Protein AF-A0A954SMR4-F1 (afdb_monomer)

Secondary structure (DSSP, 8-state):
-HHHHHHHHHHHHHHHHHHHHHHHHHHHTTS---PPPSS-GGGG-PPPHHHHHTHHHHHHHHHHHHHHHHHHHHHHHHHHHTT-BTTB-GGGTS-HHHHHHHHHHHHHHHHHHHHHHHHHHHHHHHHSSPPTTHHHHHHHHHHHHHHHHHHHHHHHHHHHTT-S-HHHHHHHS--SSTT-

Mean predicted aligned error: 6.77 Å

Radius of gyration: 24.16 Å; Cα contacts (8 Å, |Δi|>4): 131; chains: 1; bounding box: 50×58×66 Å

Nearest PDB structures (foldseek):
  6qq6-assembly1_B  TM=9.530E-01  e=1.831E-10  Achromobacter xylosoxidans
  6t6v-assembly1_A  TM=9.519E-01  e=6.901E-10  Achromobacter xylosoxidans
  4bne-assembly1_B  TM=2.866E-01  e=8.162E+00  Gallus gallus

Structure (mmCIF, N/CA/C/O backbone):
data_AF-A0A954SMR4-F1
#
_entry.id   AF-A0A954SMR4-F1
#
loop_
_atom_site.group_PDB
_atom_site.id
_atom_site.type_symbol
_atom_site.label_atom_id
_atom_site.label_alt_id
_atom_site.label_comp_id
_atom_site.label_asym_id
_atom_site.label_entity_id
_atom_site.label_seq_id
_atom_site.pdbx_PDB_ins_code
_atom_site.Cartn_x
_atom_site.Cartn_y
_atom_site.Cartn_z
_atom_site.occupancy
_atom_site.B_iso_or_equiv
_atom_site.auth_seq_id
_atom_site.auth_comp_id
_atom_site.auth_asym_id
_atom_site.auth_atom_id
_atom_site.pdbx_PDB_model_num
ATOM 1 N N . VAL A 1 1 ? 1.016 35.893 -4.991 1.00 94.81 1 VAL A N 1
ATOM 2 C CA . VAL A 1 1 ? 2.316 35.869 -5.710 1.00 94.81 1 VAL A CA 1
ATOM 3 C C . VAL A 1 1 ? 2.776 34.438 -5.980 1.00 94.81 1 VAL A C 1
ATOM 5 O O . VAL A 1 1 ? 2.786 34.054 -7.139 1.00 94.81 1 VAL A O 1
ATOM 8 N N . TRP A 1 2 ? 3.055 33.619 -4.958 1.00 96.75 2 TRP A N 1
ATOM 9 C CA . TRP A 1 2 ? 3.537 32.236 -5.138 1.00 96.75 2 TRP A CA 1
ATOM 10 C C . TRP A 1 2 ? 2.621 31.316 -5.963 1.00 96.75 2 TRP A C 1
ATOM 12 O O . TRP A 1 2 ? 3.130 30.577 -6.795 1.00 96.75 2 TRP A O 1
ATOM 22 N N . SER A 1 3 ? 1.293 31.415 -5.827 1.00 97.00 3 SER A N 1
ATOM 23 C CA . SER A 1 3 ? 0.355 30.622 -6.646 1.00 97.00 3 SER A CA 1
ATOM 24 C C . SER A 1 3 ? 0.392 30.972 -8.139 1.00 97.00 3 SER A C 1
ATOM 26 O O . SER A 1 3 ? 0.179 30.115 -8.984 1.00 97.00 3 SER A O 1
ATOM 28 N N . VAL A 1 4 ? 0.665 32.236 -8.481 1.00 97.44 4 VAL A N 1
ATOM 29 C CA . VAL A 1 4 ? 0.808 32.660 -9.885 1.00 97.44 4 VAL A CA 1
ATOM 30 C C . VAL A 1 4 ? 2.161 32.203 -10.420 1.00 97.44 4 VAL A C 1
ATOM 32 O O . VAL A 1 4 ? 2.247 31.687 -11.530 1.00 97.44 4 VAL A O 1
ATOM 35 N N . LEU A 1 5 ? 3.213 32.333 -9.607 1.00 97.94 5 LEU A N 1
ATOM 36 C CA . LEU A 1 5 ? 4.550 31.877 -9.970 1.00 97.94 5 LEU A CA 1
ATOM 37 C C . LEU A 1 5 ? 4.593 30.359 -10.211 1.00 97.94 5 LEU A C 1
ATOM 39 O O . LEU A 1 5 ? 5.206 29.933 -11.184 1.00 97.94 5 LEU A O 1
ATOM 43 N N . SER A 1 6 ? 3.919 29.547 -9.388 1.00 97.81 6 SER A N 1
ATOM 44 C CA . SER A 1 6 ? 3.876 28.091 -9.581 1.00 97.81 6 SER A CA 1
ATOM 45 C C . SER A 1 6 ? 3.202 27.700 -10.897 1.00 97.81 6 SER A C 1
ATOM 47 O O . SER A 1 6 ? 3.714 26.836 -11.605 1.00 97.81 6 SER A O 1
ATOM 49 N N . PHE A 1 7 ? 2.107 28.368 -11.267 1.00 97.44 7 PHE A N 1
ATOM 50 C CA . PHE A 1 7 ? 1.424 28.137 -12.541 1.00 97.44 7 PHE A CA 1
ATOM 51 C C . PHE A 1 7 ? 2.303 28.506 -13.743 1.00 97.44 7 PHE A C 1
ATOM 53 O O . PHE A 1 7 ? 2.412 27.733 -14.694 1.00 97.44 7 PHE A O 1
ATOM 60 N N . VAL A 1 8 ? 2.977 29.658 -13.687 1.00 98.25 8 VAL A N 1
ATOM 61 C CA . VAL A 1 8 ? 3.894 30.091 -14.753 1.00 98.25 8 VAL A CA 1
ATOM 62 C C . VAL A 1 8 ? 5.068 29.119 -14.896 1.00 98.25 8 VAL A C 1
ATOM 64 O O . VAL A 1 8 ? 5.384 28.714 -16.013 1.00 98.25 8 VAL A O 1
ATOM 67 N N . LEU A 1 9 ? 5.681 28.699 -13.784 1.00 98.19 9 LEU A N 1
ATOM 68 C CA . LEU A 1 9 ? 6.772 27.720 -13.797 1.00 98.19 9 LEU A CA 1
ATOM 69 C C . LEU A 1 9 ? 6.316 26.349 -14.311 1.00 98.19 9 LEU A C 1
ATOM 71 O O . LEU A 1 9 ? 7.057 25.718 -15.061 1.00 98.19 9 LEU A O 1
ATOM 75 N N . LEU A 1 10 ? 5.102 25.907 -13.967 1.00 98.00 10 LEU A N 1
ATOM 76 C CA . LEU A 1 10 ? 4.520 24.669 -14.487 1.00 98.00 10 LEU A CA 1
ATOM 77 C C . LEU A 1 10 ? 4.387 24.722 -16.013 1.00 98.00 10 LEU A C 1
ATOM 79 O O . LEU A 1 10 ? 4.871 23.824 -16.699 1.00 98.00 10 LEU A O 1
ATOM 83 N N . LEU A 1 11 ? 3.772 25.779 -16.554 1.00 98.31 11 LEU A N 1
ATOM 84 C CA . LEU A 1 11 ? 3.606 25.934 -18.001 1.00 98.31 11 LEU A CA 1
ATOM 85 C C . LEU A 1 11 ? 4.949 26.049 -18.727 1.00 98.31 11 LEU A C 1
ATOM 87 O O . LEU A 1 11 ? 5.142 25.413 -19.763 1.00 98.31 11 LEU A O 1
ATOM 91 N N . ALA A 1 12 ? 5.888 26.818 -18.171 1.00 98.25 12 ALA A N 1
ATOM 92 C CA . ALA A 1 12 ? 7.236 26.937 -18.715 1.00 98.25 12 ALA A CA 1
ATOM 93 C C . ALA A 1 12 ? 7.964 25.583 -18.715 1.00 98.25 12 ALA A C 1
ATOM 95 O O . ALA A 1 12 ? 8.586 25.224 -19.714 1.00 98.25 12 ALA A O 1
ATOM 96 N N . GLY A 1 13 ? 7.840 24.802 -17.638 1.00 98.12 13 GLY A N 1
ATOM 97 C CA . GLY A 1 13 ? 8.407 23.459 -17.530 1.00 98.12 13 GLY A CA 1
ATOM 98 C C . GLY A 1 13 ? 7.809 22.478 -18.540 1.00 98.12 13 GLY A C 1
ATOM 99 O O . GLY A 1 13 ? 8.558 21.773 -19.215 1.00 98.12 13 GLY A O 1
ATOM 100 N N . ILE A 1 14 ? 6.481 22.474 -18.706 1.00 98.06 14 ILE A N 1
ATOM 101 C CA . ILE A 1 14 ? 5.796 21.649 -19.717 1.00 98.06 14 ILE A CA 1
ATOM 102 C C . ILE A 1 14 ? 6.269 22.031 -21.124 1.00 98.06 14 ILE A C 1
ATOM 104 O O . ILE A 1 14 ? 6.628 21.153 -21.910 1.00 98.06 14 ILE A O 1
ATOM 108 N N . GLY A 1 15 ? 6.315 23.329 -21.437 1.00 98.00 15 GLY A N 1
ATOM 109 C CA . GLY A 1 15 ? 6.778 23.821 -22.734 1.00 98.00 15 GLY A CA 1
ATOM 110 C C . GLY A 1 15 ? 8.236 23.453 -23.015 1.00 98.00 15 GLY A C 1
ATOM 111 O O . GLY A 1 15 ? 8.549 22.964 -24.100 1.00 98.00 15 GLY A O 1
ATOM 112 N N . ALA A 1 16 ? 9.118 23.617 -22.026 1.00 97.50 16 ALA A N 1
ATOM 113 C CA . ALA A 1 16 ? 10.527 23.254 -22.138 1.00 97.50 16 ALA A CA 1
ATOM 114 C C . ALA A 1 16 ? 10.722 21.743 -22.337 1.00 97.50 16 ALA A C 1
ATOM 116 O O . ALA A 1 16 ? 11.510 21.342 -23.194 1.00 97.50 16 ALA A O 1
ATOM 117 N N . LEU A 1 17 ? 9.983 20.904 -21.602 1.00 96.56 17 LEU A N 1
ATOM 118 C CA . LEU A 1 17 ? 10.042 19.448 -21.748 1.00 96.56 17 LEU A CA 1
ATOM 119 C C . LEU A 1 17 ? 9.530 19.000 -23.123 1.00 96.56 17 LEU A C 1
ATOM 121 O O . LEU A 1 17 ? 10.169 18.175 -23.775 1.00 96.56 17 LEU A O 1
ATOM 125 N N . ALA A 1 18 ? 8.415 19.569 -23.588 1.00 95.94 18 ALA A N 1
ATOM 126 C CA . ALA A 1 18 ? 7.861 19.279 -24.907 1.00 95.94 18 ALA A CA 1
ATOM 127 C C . ALA A 1 18 ? 8.824 19.696 -26.030 1.00 95.94 18 ALA A C 1
ATOM 129 O O . ALA A 1 18 ? 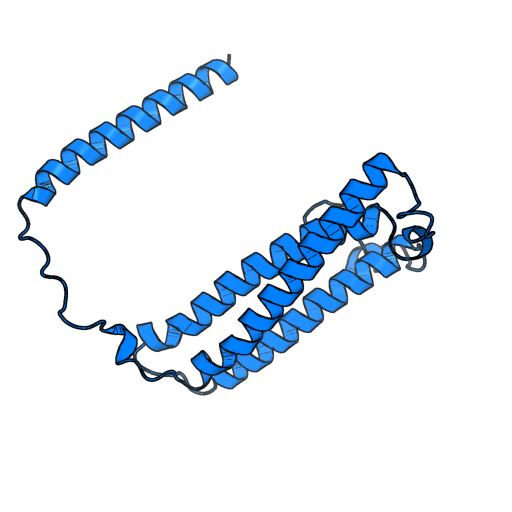9.065 18.917 -26.952 1.00 95.94 18 ALA A O 1
ATOM 130 N N . TRP A 1 19 ? 9.423 20.888 -25.925 1.00 96.06 19 TRP A N 1
ATOM 131 C CA . TRP A 1 19 ? 10.445 21.362 -26.860 1.00 96.06 19 TRP A CA 1
ATOM 132 C C . TRP A 1 19 ? 11.672 20.444 -26.866 1.00 96.06 19 TRP A C 1
ATOM 134 O O . TRP A 1 19 ? 12.110 20.001 -27.926 1.00 96.06 19 TRP A O 1
ATOM 144 N N . TYR A 1 20 ? 12.200 20.110 -25.685 1.00 94.31 20 TYR A N 1
ATOM 145 C CA . TYR A 1 20 ? 13.344 19.211 -25.534 1.00 94.31 20 TYR A CA 1
ATOM 146 C C . TYR A 1 20 ? 13.079 17.842 -26.171 1.00 94.31 20 TYR A C 1
ATOM 148 O O . TYR A 1 20 ? 13.891 17.362 -26.964 1.00 94.31 20 TYR A O 1
ATOM 156 N N . TYR A 1 21 ? 11.917 17.246 -25.888 1.00 91.50 21 TYR A N 1
ATOM 157 C CA . TYR A 1 21 ? 11.533 15.952 -26.445 1.00 91.50 21 TYR A CA 1
ATOM 158 C C . TYR A 1 21 ? 11.337 16.010 -27.965 1.00 91.50 21 TYR A C 1
ATOM 160 O O . TYR A 1 21 ? 11.782 15.107 -28.669 1.00 91.50 21 TYR A O 1
ATOM 168 N N . ALA A 1 22 ? 10.739 17.082 -28.496 1.00 90.69 22 ALA A N 1
ATOM 169 C CA . ALA A 1 22 ? 10.587 17.269 -29.939 1.00 90.69 22 ALA A CA 1
ATOM 170 C C . ALA A 1 22 ? 11.946 17.347 -30.653 1.00 90.69 22 ALA A C 1
ATOM 172 O O . ALA A 1 22 ? 12.136 16.707 -31.688 1.00 90.69 22 ALA A O 1
ATOM 173 N N . VAL A 1 23 ? 12.911 18.069 -30.076 1.00 90.56 23 VAL A N 1
ATOM 174 C CA . VAL A 1 23 ? 14.270 18.185 -30.626 1.00 90.56 23 VAL A CA 1
ATOM 175 C C . VAL A 1 23 ? 15.024 16.851 -30.560 1.00 90.56 23 VAL A C 1
ATOM 177 O O . VAL A 1 23 ? 15.675 16.481 -31.539 1.00 90.56 23 VAL A O 1
ATOM 180 N N . LEU A 1 24 ? 14.937 16.106 -29.449 1.00 85.38 24 LEU A N 1
ATOM 181 C CA . LEU A 1 24 ? 15.592 14.795 -29.316 1.00 85.38 24 LEU A CA 1
ATOM 182 C C . LEU A 1 24 ? 14.971 13.736 -30.231 1.00 85.38 24 LEU A C 1
ATOM 184 O O . L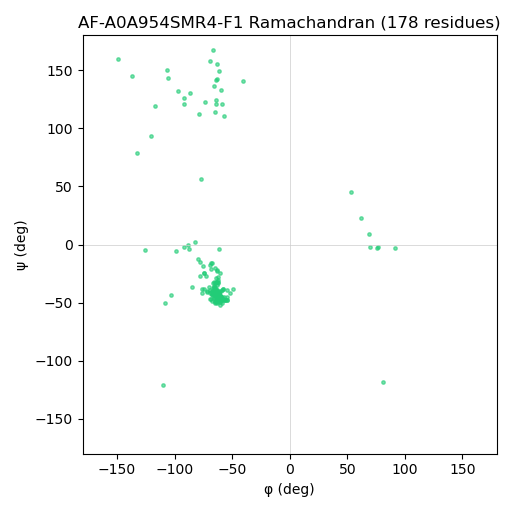EU A 1 24 ? 15.693 13.046 -30.947 1.00 85.38 24 LEU A O 1
ATOM 188 N N . LYS A 1 25 ? 13.640 13.635 -30.266 1.00 73.38 25 LYS A N 1
ATOM 189 C CA . LYS A 1 25 ? 12.933 12.642 -31.086 1.00 73.38 25 LYS A CA 1
ATOM 190 C C . LYS A 1 25 ? 13.161 12.861 -32.583 1.00 73.38 25 LYS A C 1
ATOM 192 O O . LYS A 1 25 ? 13.237 11.898 -33.343 1.00 73.38 25 LYS A O 1
ATOM 197 N N . HIS A 1 26 ? 13.336 14.114 -33.011 1.00 67.38 26 HIS A N 1
ATOM 198 C CA . HIS A 1 26 ? 13.734 14.418 -34.385 1.00 67.38 26 HIS A CA 1
ATOM 199 C C . HIS A 1 26 ? 15.119 13.836 -34.728 1.00 67.38 26 HIS A C 1
ATOM 201 O O . HIS A 1 26 ? 15.330 13.397 -35.855 1.00 67.38 26 HIS A O 1
ATOM 207 N N . ARG A 1 27 ? 16.037 13.746 -33.752 1.00 63.72 27 ARG A N 1
ATOM 208 C CA . ARG A 1 27 ? 17.357 13.110 -33.924 1.00 63.72 27 ARG A CA 1
ATOM 209 C C . ARG A 1 27 ? 17.291 11.579 -33.920 1.00 63.72 27 ARG A C 1
ATOM 211 O O . ARG A 1 27 ? 17.994 10.958 -34.706 1.00 63.72 27 ARG A O 1
ATOM 218 N N . GLU A 1 28 ? 16.444 10.971 -33.087 1.00 63.81 28 GLU A N 1
ATOM 219 C CA . GLU A 1 28 ? 16.299 9.503 -33.003 1.00 63.81 28 GLU A CA 1
ATOM 220 C C . GLU A 1 28 ? 15.536 8.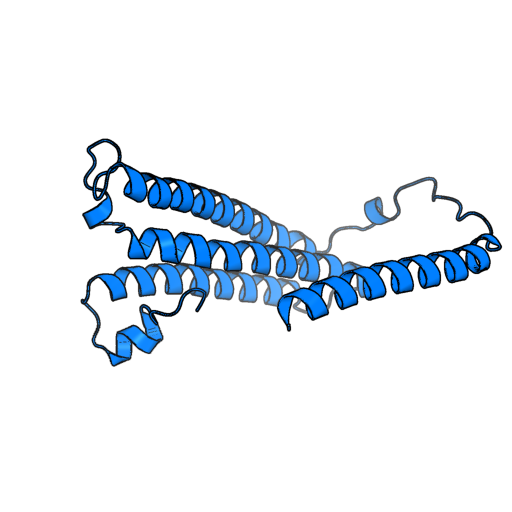882 -34.180 1.00 63.81 28 GLU A C 1
ATOM 222 O O . GLU A 1 28 ? 15.769 7.719 -34.504 1.00 63.81 28 GLU A O 1
ATOM 227 N N . SER A 1 29 ? 14.676 9.646 -34.867 1.00 56.81 29 SER A N 1
ATOM 228 C CA . SER A 1 29 ? 13.918 9.179 -36.046 1.00 56.81 29 SER A CA 1
ATOM 229 C C . SER A 1 29 ? 14.774 8.739 -37.249 1.00 56.81 29 SER A C 1
ATO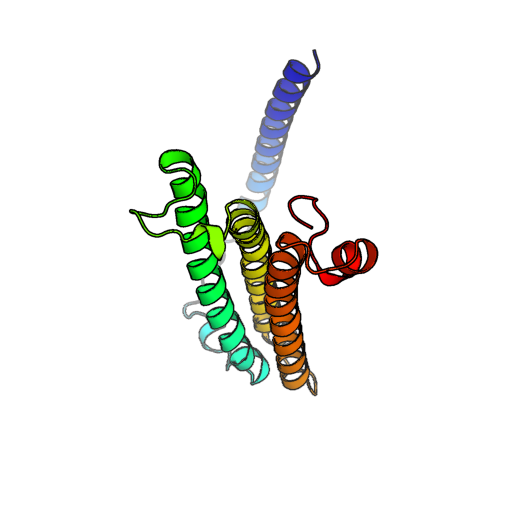M 231 O O . SER A 1 29 ? 14.233 8.245 -38.234 1.00 56.81 29 SER A O 1
ATOM 233 N N . GLN A 1 30 ? 16.101 8.891 -37.165 1.00 56.09 30 GLN A N 1
ATOM 234 C CA . GLN A 1 30 ? 17.076 8.364 -38.128 1.00 56.09 30 GLN A CA 1
ATOM 235 C C . GLN A 1 30 ? 17.539 6.930 -37.811 1.00 56.09 30 GLN A C 1
ATOM 237 O O . GLN A 1 30 ? 18.357 6.378 -38.543 1.00 56.09 30 GLN A O 1
ATOM 242 N N . THR A 1 31 ? 17.041 6.327 -36.731 1.00 58.59 31 THR A N 1
ATOM 243 C CA . THR A 1 31 ? 17.354 4.946 -36.348 1.00 58.59 31 THR A CA 1
ATOM 244 C C . THR A 1 31 ? 16.310 4.017 -36.965 1.00 58.59 31 THR A C 1
ATOM 246 O O . THR A 1 31 ? 15.112 4.249 -36.808 1.00 58.59 31 THR A O 1
ATOM 249 N N . GLU A 1 32 ? 16.772 3.001 -37.698 1.00 60.25 32 GLU A N 1
ATOM 250 C CA . GLU A 1 32 ? 15.965 1.985 -38.390 1.00 60.25 32 GLU A CA 1
ATOM 251 C C . GLU A 1 32 ? 14.756 1.496 -37.562 1.00 60.25 32 GLU A C 1
ATOM 253 O O . GLU A 1 32 ? 14.883 1.295 -36.349 1.00 60.25 32 GLU A O 1
ATOM 258 N N . PRO A 1 33 ? 13.585 1.263 -38.188 1.00 65.50 33 PRO A N 1
ATOM 259 C CA . PRO A 1 33 ? 12.406 0.780 -37.480 1.00 65.50 33 PRO A CA 1
ATOM 260 C C . PRO A 1 33 ? 12.707 -0.558 -36.794 1.00 65.50 33 PRO A C 1
ATOM 262 O O . PRO A 1 33 ? 13.050 -1.544 -37.445 1.00 65.50 33 PRO A O 1
ATOM 265 N N . HIS A 1 34 ? 12.560 -0.599 -35.467 1.00 68.38 34 HIS A N 1
ATOM 266 C CA . HIS A 1 34 ? 12.686 -1.831 -34.693 1.00 68.38 34 HIS A CA 1
ATOM 267 C C . HIS A 1 34 ? 11.690 -2.872 -35.219 1.00 68.38 34 HIS A C 1
ATOM 269 O O . HIS A 1 34 ? 10.478 -2.725 -35.061 1.00 68.38 34 HIS A O 1
ATOM 275 N N . ALA A 1 35 ? 12.201 -3.926 -35.858 1.00 76.62 35 ALA A N 1
ATOM 276 C CA . ALA A 1 35 ? 11.389 -5.058 -36.270 1.00 76.62 35 ALA A CA 1
ATOM 277 C C . ALA A 1 35 ? 10.831 -5.749 -35.020 1.00 76.62 35 ALA A C 1
ATOM 279 O O . ALA A 1 35 ? 11.586 -6.199 -34.155 1.00 76.62 35 ALA A O 1
ATOM 280 N N . PHE A 1 36 ? 9.505 -5.823 -34.913 1.00 76.88 36 PHE A N 1
ATOM 281 C CA . PHE A 1 36 ? 8.865 -6.572 -33.839 1.00 76.88 36 PHE A CA 1
ATOM 282 C C . PHE A 1 36 ? 9.172 -8.070 -33.997 1.00 76.88 36 PHE A C 1
ATOM 284 O O . PHE A 1 36 ? 9.106 -8.590 -35.115 1.00 76.88 36 PHE A O 1
ATOM 291 N N . PRO A 1 37 ? 9.501 -8.785 -32.908 1.00 79.62 37 PRO A N 1
ATOM 292 C CA . PRO A 1 37 ? 9.690 -10.227 -32.969 1.00 79.62 37 PRO A CA 1
ATOM 293 C C . PRO A 1 37 ? 8.377 -10.924 -33.359 1.00 79.62 37 PRO A C 1
ATOM 295 O O . PRO A 1 37 ? 7.298 -10.533 -32.921 1.00 79.62 37 PRO A O 1
ATOM 298 N N . ALA A 1 38 ? 8.470 -11.979 -34.174 1.00 81.31 38 ALA A N 1
ATOM 299 C CA . ALA A 1 38 ? 7.308 -12.721 -34.678 1.00 81.31 38 ALA A CA 1
ATOM 300 C C . ALA A 1 38 ? 6.560 -13.527 -33.594 1.00 81.31 38 ALA A C 1
ATOM 302 O O . ALA A 1 38 ? 5.418 -13.932 -33.798 1.00 81.31 38 ALA A O 1
ATOM 303 N N . SER A 1 39 ? 7.200 -13.767 -32.448 1.00 78.56 39 SER A N 1
ATOM 304 C CA . SER A 1 39 ? 6.641 -14.471 -31.292 1.00 78.56 39 SER A CA 1
ATOM 305 C C . SER A 1 39 ? 7.022 -13.745 -30.008 1.00 78.56 39 SER A C 1
ATOM 307 O O . SER A 1 39 ? 8.139 -13.235 -29.913 1.00 78.56 39 SER A O 1
ATOM 309 N N . ASP A 1 40 ? 6.131 -13.745 -29.014 1.00 79.38 40 ASP A N 1
ATOM 310 C CA . ASP A 1 40 ? 6.398 -13.121 -27.718 1.00 79.38 40 ASP A CA 1
ATOM 311 C C . ASP A 1 40 ? 7.552 -13.852 -26.998 1.00 79.38 40 ASP A C 1
ATOM 313 O O . ASP A 1 40 ? 7.405 -15.024 -26.627 1.00 79.38 40 ASP A O 1
ATOM 317 N N . PRO A 1 41 ? 8.708 -13.194 -26.792 1.00 76.06 41 PRO A N 1
ATOM 318 C CA . PRO A 1 41 ? 9.858 -13.807 -26.138 1.00 76.06 41 PRO A CA 1
ATOM 319 C C . PRO A 1 41 ? 9.570 -14.199 -24.680 1.00 76.06 41 PRO A C 1
ATOM 321 O O . PRO A 1 41 ? 10.230 -15.101 -24.161 1.00 76.06 41 PRO A O 1
ATOM 324 N N . LEU A 1 42 ? 8.569 -13.599 -24.025 1.00 76.38 42 LEU A N 1
ATOM 325 C CA . LEU A 1 42 ? 8.211 -13.905 -22.637 1.00 76.38 42 LEU A CA 1
ATOM 326 C C . LEU A 1 42 ? 7.476 -15.243 -22.490 1.00 76.38 42 LEU A C 1
ATOM 328 O O . LEU A 1 42 ? 7.572 -15.870 -21.438 1.00 76.38 42 LEU A O 1
ATOM 332 N N . LEU A 1 43 ? 6.814 -15.733 -23.545 1.00 71.56 43 LEU A N 1
ATOM 333 C CA . LEU A 1 43 ? 6.155 -17.048 -23.538 1.00 71.56 43 LEU A CA 1
ATOM 334 C C . LEU A 1 43 ? 7.156 -18.210 -23.475 1.00 71.56 43 LEU A C 1
ATOM 336 O O . LEU A 1 43 ? 6.798 -19.312 -23.067 1.00 71.56 43 LEU A O 1
ATOM 340 N N . SER A 1 44 ? 8.412 -17.971 -23.866 1.00 69.06 44 SER A N 1
ATOM 341 C CA . SER A 1 44 ? 9.481 -18.974 -23.795 1.00 69.06 44 SER A CA 1
ATOM 342 C C . SER A 1 44 ? 10.079 -19.135 -22.389 1.00 69.06 44 SER A C 1
ATOM 344 O O . SER A 1 44 ? 10.805 -20.098 -22.130 1.00 69.06 44 SER A O 1
ATOM 346 N N . VAL A 1 45 ? 9.770 -18.215 -21.466 1.00 74.81 45 VAL A N 1
ATOM 347 C CA . VAL A 1 45 ? 10.310 -18.222 -20.105 1.00 74.81 45 VAL A CA 1
ATOM 348 C C . VAL A 1 45 ? 9.554 -19.244 -19.263 1.00 74.81 45 VAL A C 1
ATOM 350 O O . VAL A 1 45 ? 8.381 -19.065 -18.940 1.00 74.81 45 VAL A O 1
ATOM 353 N N . GLN A 1 46 ? 10.237 -20.317 -18.861 1.00 81.56 46 GLN A N 1
ATOM 354 C CA . GLN A 1 46 ? 9.669 -21.264 -17.906 1.00 81.56 46 GLN A CA 1
ATOM 355 C C . GLN A 1 46 ? 9.666 -20.652 -16.495 1.00 81.56 46 GLN A C 1
ATOM 357 O O . GLN A 1 46 ? 10.735 -20.283 -16.001 1.00 81.56 46 GLN A O 1
ATOM 362 N N . PRO A 1 47 ? 8.503 -20.541 -15.821 1.00 84.50 47 PRO A N 1
ATOM 363 C CA . PRO A 1 47 ? 8.427 -19.908 -14.509 1.00 84.50 47 PRO A CA 1
ATOM 364 C C . PRO A 1 47 ? 9.219 -20.695 -13.465 1.00 84.50 47 PRO A C 1
ATOM 366 O O . PRO A 1 47 ? 8.942 -21.876 -13.228 1.00 84.50 47 PRO A O 1
ATOM 369 N N . THR A 1 48 ? 10.160 -20.032 -12.795 1.00 89.88 48 THR A N 1
ATOM 370 C CA . THR A 1 48 ? 10.933 -20.645 -11.711 1.00 89.88 48 THR A CA 1
ATOM 371 C C . THR A 1 48 ? 10.057 -20.904 -10.472 1.00 89.88 48 THR A C 1
ATOM 373 O O . THR A 1 48 ? 9.024 -20.252 -10.277 1.00 89.88 48 THR A O 1
ATOM 376 N N . PRO A 1 49 ? 10.449 -21.832 -9.581 1.00 90.25 49 PRO A N 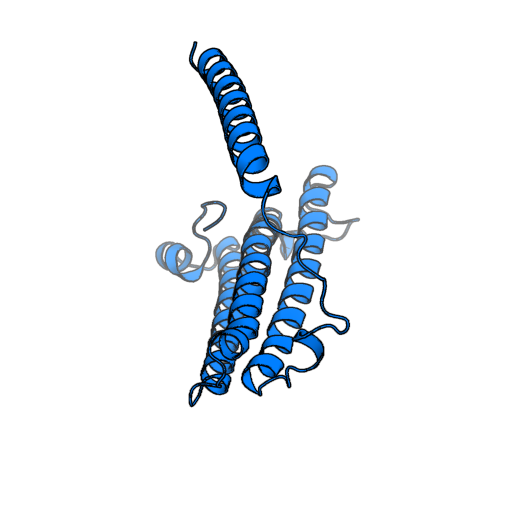1
ATOM 377 C CA . PRO A 1 49 ? 9.767 -22.059 -8.309 1.00 90.25 49 PRO A CA 1
ATOM 378 C C . PRO A 1 49 ? 9.499 -20.798 -7.466 1.00 90.25 49 PRO A C 1
ATOM 380 O O . PRO A 1 49 ? 8.440 -20.705 -6.839 1.00 90.25 49 PRO A O 1
ATOM 383 N N . SER A 1 50 ? 10.419 -19.827 -7.421 1.00 90.25 50 SER A N 1
ATOM 384 C CA . SER A 1 50 ? 10.190 -18.537 -6.742 1.00 90.25 50 SER A CA 1
ATOM 385 C C . SER A 1 50 ? 9.184 -17.639 -7.459 1.00 90.25 50 SER A C 1
ATOM 387 O O . SER A 1 50 ? 8.381 -17.010 -6.772 1.00 90.25 50 SER A O 1
ATOM 389 N N . MET A 1 51 ? 9.160 -17.624 -8.796 1.00 92.12 51 MET A N 1
ATOM 390 C CA . MET A 1 51 ? 8.138 -16.904 -9.569 1.00 92.12 51 MET A CA 1
ATOM 391 C C . MET A 1 51 ? 6.745 -17.468 -9.291 1.00 92.12 51 MET A C 1
ATOM 393 O O . MET A 1 51 ? 5.824 -16.724 -8.981 1.00 92.12 51 MET A O 1
ATOM 397 N N . GLN A 1 52 ? 6.592 -18.792 -9.300 1.00 92.31 52 GLN A N 1
ATOM 398 C CA . GLN A 1 52 ? 5.308 -19.426 -8.979 1.00 92.31 52 GLN A CA 1
ATOM 399 C C . GLN A 1 52 ? 4.872 -19.144 -7.532 1.00 92.31 52 GLN A C 1
ATOM 401 O O . GLN A 1 52 ? 3.683 -19.008 -7.242 1.00 92.31 52 GLN A O 1
ATOM 406 N N . ALA A 1 53 ? 5.830 -19.007 -6.608 1.00 93.38 53 ALA A N 1
ATOM 407 C CA . ALA A 1 53 ? 5.544 -18.6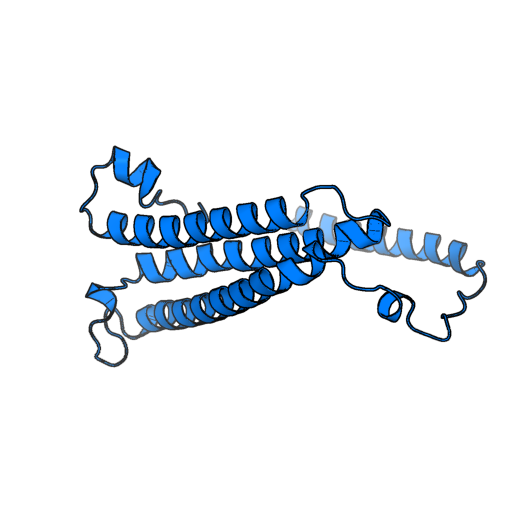58 -5.222 1.00 93.38 53 ALA A CA 1
ATOM 408 C C . ALA A 1 53 ? 4.996 -17.230 -5.050 1.00 93.38 53 ALA A C 1
ATOM 410 O O . ALA A 1 53 ? 4.429 -16.957 -3.992 1.00 93.38 53 ALA A O 1
ATOM 411 N N . THR A 1 54 ? 5.105 -16.332 -6.038 1.00 94.44 54 THR A N 1
ATOM 412 C CA . THR A 1 54 ? 4.497 -14.992 -5.952 1.00 94.44 54 THR A CA 1
ATOM 413 C C . THR A 1 54 ? 2.992 -15.003 -6.230 1.00 94.44 54 THR A C 1
ATOM 415 O O . THR A 1 54 ? 2.306 -14.069 -5.828 1.00 94.44 54 THR A O 1
ATOM 418 N N . HIS A 1 55 ? 2.418 -16.070 -6.802 1.00 94.31 55 HIS A N 1
ATOM 419 C CA . HIS A 1 55 ? 0.972 -16.144 -7.077 1.00 94.31 55 HIS A CA 1
ATOM 420 C C . HIS A 1 55 ? 0.111 -15.893 -5.830 1.00 94.31 55 HIS A C 1
ATOM 422 O O . HIS A 1 55 ? -0.895 -15.189 -5.885 1.00 94.31 55 HIS A O 1
ATOM 428 N N . LYS A 1 56 ? 0.531 -16.416 -4.673 1.00 95.94 56 LYS A N 1
ATOM 429 C CA . LYS A 1 56 ? -0.156 -16.183 -3.392 1.00 95.94 56 LYS A CA 1
ATOM 430 C C . LYS A 1 56 ? -0.134 -14.711 -2.958 1.00 95.94 56 LYS A C 1
ATOM 432 O O . LYS A 1 56 ? -1.066 -14.278 -2.293 1.00 95.94 56 LYS A O 1
ATOM 437 N N . TYR A 1 57 ? 0.888 -13.941 -3.344 1.00 97.25 57 TYR A N 1
ATOM 438 C CA . TYR A 1 57 ? 0.920 -12.503 -3.079 1.00 97.25 57 TYR A CA 1
ATOM 439 C C . TYR A 1 57 ? -0.188 -11.805 -3.852 1.00 97.25 57 TYR A C 1
ATOM 441 O O . TYR A 1 57 ? -0.917 -11.020 -3.262 1.00 97.25 57 TYR A O 1
ATOM 449 N N . PHE A 1 58 ? -0.357 -12.122 -5.137 1.00 96.94 58 PHE A N 1
ATOM 450 C CA . PHE A 1 58 ? -1.412 -11.521 -5.952 1.00 96.94 58 PHE A CA 1
ATOM 451 C C . PHE A 1 58 ? -2.811 -11.872 -5.439 1.00 96.94 58 PHE A C 1
ATOM 453 O O . PHE A 1 58 ? -3.665 -10.993 -5.371 1.00 96.94 58 PHE A O 1
ATOM 460 N N . TRP A 1 59 ? -3.033 -13.107 -4.981 1.00 97.25 59 TRP A N 1
ATOM 461 C CA . TRP A 1 59 ? -4.291 -13.469 -4.317 1.00 97.25 59 TRP A CA 1
ATOM 462 C C . TRP A 1 59 ? -4.555 -12.638 -3.059 1.00 97.25 59 TRP A C 1
ATOM 464 O O . TRP A 1 59 ? -5.662 -12.131 -2.882 1.00 97.25 59 TRP A O 1
ATOM 474 N N . VAL A 1 60 ? -3.540 -12.451 -2.210 1.00 96.81 60 VAL A N 1
ATOM 475 C CA . VAL A 1 60 ? -3.663 -11.598 -1.019 1.00 96.81 60 VAL A CA 1
ATOM 476 C C . VAL A 1 60 ? -3.885 -10.139 -1.408 1.00 96.81 60 VAL A C 1
ATOM 478 O O . VAL A 1 60 ? -4.748 -9.499 -0.826 1.00 96.81 60 VAL A O 1
ATOM 481 N N . VAL A 1 61 ? -3.187 -9.616 -2.417 1.00 98.00 61 VAL A N 1
ATOM 482 C CA . VAL A 1 61 ? -3.390 -8.251 -2.931 1.00 98.00 61 VAL A CA 1
ATOM 483 C C . VAL A 1 61 ? -4.842 -8.034 -3.348 1.00 98.00 61 VAL A C 1
ATOM 485 O O . VAL A 1 61 ? -5.445 -7.049 -2.932 1.00 98.00 61 VAL A O 1
ATOM 488 N N . VAL A 1 62 ? -5.423 -8.963 -4.113 1.00 98.12 62 VAL A N 1
ATOM 489 C CA . VAL A 1 62 ? -6.833 -8.885 -4.522 1.00 98.12 62 VAL A CA 1
ATOM 490 C C . VAL A 1 62 ? -7.756 -8.922 -3.304 1.00 98.12 62 VAL A C 1
ATOM 492 O O . VAL A 1 62 ? -8.682 -8.120 -3.221 1.00 98.12 62 VAL A O 1
ATOM 495 N N . ALA A 1 63 ? -7.488 -9.796 -2.331 1.00 97.38 63 ALA A N 1
ATOM 496 C CA . ALA A 1 63 ? -8.275 -9.859 -1.101 1.00 97.38 63 ALA A CA 1
ATOM 497 C C . ALA A 1 63 ? -8.211 -8.543 -0.303 1.00 97.38 63 ALA A C 1
ATOM 499 O O . ALA A 1 63 ? -9.249 -8.013 0.091 1.00 97.38 63 ALA A O 1
ATOM 500 N N . LEU A 1 64 ? -7.012 -7.983 -0.110 1.00 97.56 64 LEU A N 1
ATOM 501 C CA . LEU A 1 64 ? -6.817 -6.705 0.580 1.00 97.56 64 LEU A CA 1
ATOM 502 C C . LEU A 1 64 ? -7.505 -5.558 -0.159 1.00 97.56 64 LEU A C 1
ATOM 504 O O . LEU A 1 64 ? -8.128 -4.718 0.483 1.00 97.56 64 LEU A O 1
ATOM 508 N N . TRP A 1 65 ? -7.436 -5.540 -1.490 1.00 98.06 65 TRP A N 1
ATOM 509 C CA . TRP A 1 65 ? -8.123 -4.549 -2.313 1.00 98.06 65 TRP A CA 1
ATOM 510 C C . TRP A 1 65 ? -9.646 -4.623 -2.148 1.00 98.06 65 TRP A C 1
ATOM 512 O O . TRP A 1 65 ? -10.284 -3.600 -1.910 1.00 98.06 65 TRP A O 1
ATOM 522 N N . VAL A 1 66 ? -10.236 -5.821 -2.186 1.00 98.31 66 VAL A N 1
ATOM 523 C CA . VAL A 1 66 ? -11.684 -6.002 -1.976 1.00 98.31 66 VAL A CA 1
ATOM 524 C C . VAL A 1 66 ? -12.108 -5.529 -0.584 1.00 98.31 66 VAL A C 1
ATOM 526 O O . VAL A 1 66 ? -13.084 -4.788 -0.459 1.00 98.31 66 VAL A O 1
ATOM 529 N N . VAL A 1 67 ? -11.362 -5.905 0.461 1.00 97.75 67 VAL A N 1
ATOM 530 C CA . VAL A 1 67 ? -11.641 -5.445 1.832 1.00 97.75 67 VAL A CA 1
ATOM 531 C C . VAL A 1 67 ? -11.494 -3.925 1.933 1.00 97.75 67 VAL A C 1
ATOM 533 O O . VAL A 1 67 ? -12.341 -3.268 2.533 1.00 97.75 67 VAL A O 1
ATOM 536 N N . GLN A 1 68 ? -10.470 -3.347 1.304 1.00 98.12 68 GLN A N 1
ATOM 537 C CA . GLN A 1 68 ? -10.237 -1.906 1.288 1.00 98.12 68 GLN A CA 1
ATOM 538 C C . GLN A 1 68 ? -11.398 -1.139 0.645 1.00 98.12 68 GLN A C 1
ATOM 540 O O . GLN A 1 68 ? -11.865 -0.153 1.220 1.00 98.12 68 GLN A O 1
ATOM 545 N N . VAL A 1 69 ? -11.904 -1.606 -0.498 1.00 98.12 69 VAL A N 1
ATOM 546 C CA . VAL A 1 69 ? -13.072 -1.011 -1.164 1.00 98.12 69 VAL A CA 1
ATOM 547 C C . VAL A 1 69 ? -14.315 -1.131 -0.281 1.00 98.12 69 VAL A C 1
ATOM 549 O O . VAL A 1 69 ? -15.031 -0.145 -0.102 1.00 98.12 69 VAL A O 1
ATOM 552 N N . GLY A 1 70 ? -14.539 -2.298 0.332 1.00 97.38 70 GLY A N 1
ATOM 553 C CA . GLY A 1 70 ? -15.653 -2.516 1.260 1.00 97.38 70 GLY A CA 1
ATOM 554 C C . GLY A 1 70 ? -15.622 -1.564 2.459 1.00 97.38 70 GLY A C 1
ATOM 555 O O . GLY A 1 70 ? -16.624 -0.922 2.768 1.00 97.38 70 GLY A O 1
ATOM 556 N N . LEU A 1 71 ? -14.460 -1.391 3.090 1.00 96.69 71 LEU A N 1
ATOM 557 C CA . LEU A 1 71 ? -14.279 -0.437 4.191 1.00 96.69 71 LEU A CA 1
ATOM 558 C C . LEU A 1 71 ? -14.464 1.016 3.744 1.00 96.69 71 LEU A C 1
ATOM 560 O O . LEU A 1 71 ? -14.977 1.830 4.511 1.00 96.69 71 LEU A O 1
ATOM 564 N N . GLY A 1 72 ? -14.092 1.339 2.504 1.00 96.75 72 GLY A N 1
ATOM 565 C CA . GLY A 1 72 ? -14.351 2.650 1.908 1.00 96.75 72 GLY A CA 1
ATOM 566 C C . GLY A 1 72 ? -15.846 2.930 1.778 1.00 96.75 72 GLY A C 1
ATOM 567 O O . GLY A 1 72 ? -16.302 4.009 2.153 1.00 96.75 72 GLY A O 1
ATOM 568 N N . ALA A 1 73 ? -16.619 1.937 1.330 1.00 96.06 73 ALA A N 1
ATOM 569 C CA . ALA A 1 73 ? -18.074 2.036 1.264 1.00 96.06 73 ALA A CA 1
ATOM 570 C C . ALA A 1 73 ? -18.697 2.240 2.656 1.00 96.06 73 ALA A C 1
ATOM 572 O O . ALA A 1 73 ? -19.519 3.137 2.822 1.00 96.06 73 ALA A O 1
ATOM 573 N N . VAL A 1 74 ? -18.260 1.480 3.668 1.00 95.44 74 VAL A N 1
ATOM 574 C CA . VAL A 1 74 ? -18.736 1.641 5.058 1.00 95.44 74 VAL A CA 1
ATOM 575 C C . VAL A 1 74 ? -18.380 3.024 5.617 1.00 95.44 74 VAL A C 1
ATOM 577 O O . VAL A 1 74 ? -19.231 3.696 6.192 1.00 95.44 74 VAL A O 1
ATOM 580 N N . THR A 1 75 ? -17.148 3.487 5.396 1.00 95.38 75 THR A N 1
ATOM 581 C CA . THR A 1 75 ? -16.691 4.812 5.848 1.00 95.38 75 THR A CA 1
ATOM 582 C C . THR A 1 75 ? -17.529 5.933 5.229 1.00 95.38 75 THR A C 1
ATOM 584 O O . THR A 1 75 ? -17.935 6.861 5.927 1.00 95.38 75 THR A O 1
ATOM 587 N N . ALA A 1 76 ? -17.816 5.845 3.926 1.00 95.56 76 ALA A N 1
ATOM 588 C CA . ALA A 1 76 ? -18.666 6.810 3.233 1.00 95.56 76 ALA A CA 1
ATOM 589 C C . ALA A 1 76 ? -20.115 6.768 3.741 1.00 95.56 76 ALA A C 1
ATOM 591 O O . ALA A 1 76 ? -20.747 7.814 3.892 1.00 95.56 76 ALA A O 1
ATOM 592 N N . HIS A 1 77 ? -20.622 5.572 4.047 1.00 95.12 77 HIS A N 1
ATOM 593 C CA . HIS A 1 77 ? -21.974 5.360 4.561 1.00 95.12 77 HIS A CA 1
ATOM 594 C C . HIS A 1 77 ? -22.198 6.019 5.926 1.00 95.12 77 HIS A C 1
ATOM 596 O O . HIS A 1 77 ? -23.215 6.681 6.130 1.00 95.12 77 HIS A O 1
ATOM 602 N N . TYR A 1 78 ? -21.217 5.935 6.829 1.00 94.62 78 TYR A N 1
ATOM 603 C CA . TYR A 1 78 ? -21.261 6.648 8.111 1.00 94.62 78 TYR A CA 1
ATOM 604 C C . TYR A 1 78 ? -21.340 8.175 7.953 1.00 94.62 78 TYR A C 1
ATOM 606 O O . TYR A 1 78 ? -21.887 8.858 8.815 1.00 94.62 78 TYR A O 1
ATOM 614 N N . GLY A 1 79 ? -20.876 8.729 6.827 1.00 91.25 79 GLY A N 1
ATOM 615 C CA . GLY A 1 79 ? -21.065 10.146 6.499 1.00 91.25 79 GLY A CA 1
ATOM 616 C C . GLY A 1 79 ? -22.519 10.538 6.198 1.00 91.25 79 GLY A C 1
ATOM 617 O O . GLY A 1 79 ? -22.830 11.727 6.196 1.00 91.25 79 GLY A O 1
ATOM 618 N N . VAL A 1 80 ? -23.400 9.563 5.947 1.00 93.06 80 VAL A N 1
ATOM 619 C CA . VAL A 1 80 ? -24.820 9.772 5.619 1.00 93.06 80 VAL A CA 1
ATOM 620 C C . VAL A 1 80 ? -25.735 9.344 6.769 1.00 93.06 80 VAL A C 1
ATOM 622 O O . VAL A 1 80 ? -26.608 10.115 7.159 1.00 93.06 80 VAL A O 1
ATOM 625 N N . GLU A 1 81 ? -25.552 8.134 7.310 1.00 89.69 81 GLU A N 1
ATOM 626 C CA . GLU A 1 81 ? -26.437 7.542 8.338 1.00 89.69 81 GLU A CA 1
ATOM 627 C C . GLU A 1 81 ? -25.882 7.686 9.775 1.00 89.69 81 GLU A C 1
ATOM 629 O O . GLU A 1 81 ? -26.569 7.384 10.749 1.00 89.69 81 GLU A O 1
ATOM 634 N N . GLY A 1 82 ? -24.657 8.194 9.944 1.00 88.50 82 GLY A N 1
ATOM 635 C CA . GLY A 1 82 ? -24.025 8.356 11.254 1.00 88.50 82 GLY A CA 1
ATOM 636 C C . GLY A 1 82 ? -23.417 7.050 11.765 1.00 88.50 82 GLY A C 1
ATOM 637 O O . GLY A 1 82 ? -22.501 6.519 11.153 1.00 88.50 82 GLY A O 1
ATOM 638 N N . GLU A 1 83 ? -23.890 6.539 12.904 1.00 81.50 83 GLU A N 1
ATOM 639 C CA . GLU A 1 83 ? -23.315 5.348 13.564 1.00 81.50 83 GLU A CA 1
ATOM 640 C C . GLU A 1 83 ? -23.979 4.020 13.150 1.00 81.50 83 GLU A C 1
ATOM 642 O O . GLU A 1 83 ? -23.569 2.945 13.593 1.00 81.50 83 GLU A O 1
ATOM 647 N N . GLN A 1 84 ? -25.001 4.070 12.292 1.00 86.00 84 GLN A N 1
ATOM 648 C CA . GLN A 1 84 ? -25.726 2.891 11.818 1.00 86.00 84 GLN A CA 1
ATOM 649 C C . GLN A 1 84 ? -25.371 2.562 10.366 1.00 86.00 84 GLN A C 1
ATOM 651 O O . GLN A 1 84 ? -25.044 3.438 9.566 1.00 86.00 84 GLN A O 1
ATOM 656 N N . PHE A 1 85 ? -25.435 1.276 10.026 1.00 89.38 85 PHE A N 1
ATOM 657 C CA . PHE A 1 85 ? -25.264 0.776 8.667 1.00 89.38 85 PHE A CA 1
ATOM 658 C C . PHE A 1 85 ? -26.539 0.040 8.246 1.00 89.38 85 PHE A C 1
ATOM 660 O O . PHE A 1 85 ? -26.705 -1.137 8.572 1.00 89.38 85 PHE A O 1
ATOM 667 N N . TYR A 1 86 ? -27.468 0.734 7.580 1.00 90.31 86 TYR A N 1
ATOM 668 C CA . TYR A 1 86 ? -28.799 0.218 7.237 1.00 90.31 86 TYR A CA 1
ATOM 669 C C . TYR A 1 86 ? -29.556 -0.330 8.463 1.00 90.31 86 TYR A C 1
ATOM 671 O O . TYR A 1 86 ? -30.112 -1.430 8.431 1.00 90.31 86 TYR A O 1
ATOM 679 N N . GLY A 1 87 ? -29.530 0.416 9.574 1.00 86.50 87 GLY A N 1
ATOM 680 C CA . GLY A 1 87 ? -30.121 0.011 10.858 1.00 86.50 87 GLY A CA 1
ATOM 681 C C . GLY A 1 87 ? -29.324 -1.022 11.674 1.00 86.50 87 GLY A C 1
ATOM 682 O O . GLY A 1 87 ? -29.735 -1.363 12.783 1.00 86.50 87 GLY A O 1
ATOM 683 N N . ILE A 1 88 ? -28.184 -1.514 11.176 1.00 90.69 88 ILE A N 1
ATOM 684 C CA . ILE A 1 88 ? -27.276 -2.395 11.930 1.00 90.69 88 ILE A CA 1
ATOM 685 C C . ILE A 1 88 ? -26.305 -1.523 12.751 1.00 90.69 88 ILE A C 1
ATOM 687 O O . ILE A 1 88 ? -25.667 -0.644 12.162 1.00 90.69 88 ILE A O 1
ATOM 691 N N . PRO A 1 89 ? -26.120 -1.759 14.069 1.00 90.69 89 PRO A N 1
ATOM 692 C CA . PRO A 1 89 ? -25.186 -1.002 14.913 1.00 90.69 89 PRO A CA 1
ATOM 693 C C . PRO A 1 89 ? -23.725 -1.439 14.686 1.00 90.69 89 PRO A C 1
ATOM 695 O O . PRO A 1 89 ? -23.013 -1.855 15.599 1.00 90.69 89 PRO A O 1
ATOM 698 N N . LEU A 1 90 ? -23.262 -1.376 13.435 1.00 90.06 90 LEU A N 1
ATOM 699 C CA . LEU A 1 90 ? -21.925 -1.827 13.041 1.00 90.06 90 LEU A CA 1
ATOM 700 C C . LEU A 1 90 ? -20.811 -1.029 13.740 1.00 90.06 90 LEU A C 1
ATOM 702 O O . LEU A 1 90 ? -19.736 -1.577 13.988 1.00 90.06 90 LEU A O 1
ATOM 706 N N . ALA A 1 91 ? -21.073 0.227 14.114 1.00 89.19 91 ALA A N 1
ATOM 707 C CA . ALA A 1 91 ? -20.103 1.104 14.761 1.00 89.19 91 ALA A CA 1
ATOM 708 C C . ALA A 1 91 ? -19.618 0.609 16.137 1.00 89.19 91 ALA A C 1
ATOM 710 O O . ALA A 1 91 ? -18.504 0.951 16.529 1.00 89.19 91 ALA A O 1
ATOM 711 N N . GLU A 1 92 ? -20.372 -0.248 16.839 1.00 89.19 92 GLU A N 1
ATOM 712 C CA . GLU A 1 92 ? -19.914 -0.880 18.093 1.00 89.19 92 GLU A CA 1
ATOM 713 C C . GLU A 1 92 ? -18.673 -1.770 17.867 1.00 89.19 92 GLU A C 1
ATOM 715 O O . GLU A 1 92 ? -17.804 -1.940 18.733 1.00 89.19 92 GLU A O 1
ATOM 720 N N . TRP A 1 93 ? -18.576 -2.339 16.664 1.00 88.69 93 TRP A N 1
ATOM 721 C CA . TRP A 1 93 ? -17.511 -3.254 16.269 1.00 88.69 93 TRP A CA 1
ATOM 722 C C . TRP A 1 93 ? -16.483 -2.576 15.378 1.00 88.69 93 TRP A C 1
ATOM 724 O O . TRP A 1 93 ? -15.286 -2.768 15.574 1.00 88.69 93 TRP A O 1
ATOM 734 N N . LEU A 1 94 ? -16.945 -1.785 14.415 1.00 92.62 94 LEU A N 1
ATOM 735 C CA . LEU A 1 94 ? -16.137 -1.121 13.402 1.00 92.62 94 LEU A CA 1
ATOM 736 C C . LEU A 1 94 ? -16.554 0.352 13.301 1.00 92.62 94 LEU A C 1
ATOM 738 O O . LEU A 1 94 ? -17.290 0.721 12.380 1.00 92.62 94 LEU A O 1
ATOM 742 N N . PRO A 1 95 ? -16.102 1.207 14.235 1.00 93.31 95 PRO A N 1
ATOM 743 C CA . PRO A 1 95 ? -16.422 2.628 14.206 1.00 93.31 95 PRO A CA 1
ATOM 744 C C . PRO A 1 95 ? -15.776 3.327 13.001 1.00 93.31 95 PRO A C 1
ATOM 746 O O . PRO A 1 95 ? -14.873 2.796 12.340 1.00 93.31 95 PRO A O 1
ATOM 749 N N . TYR A 1 96 ? -16.211 4.560 12.732 1.00 93.44 96 TYR A N 1
ATOM 750 C CA . TYR A 1 96 ? -15.684 5.387 11.639 1.00 93.44 96 TYR A CA 1
ATOM 751 C C . TYR A 1 96 ? -14.152 5.508 11.663 1.00 93.44 96 TYR A C 1
ATOM 753 O O . TYR A 1 96 ? -13.504 5.387 10.628 1.00 93.44 96 TYR A O 1
ATOM 761 N N . SER A 1 97 ? -13.554 5.693 12.844 1.00 92.94 97 SER A N 1
ATOM 762 C CA . SER A 1 97 ? -12.097 5.792 12.994 1.00 92.94 97 SER A CA 1
ATOM 763 C C . SER A 1 97 ? -11.378 4.533 12.503 1.00 92.94 97 SER A C 1
ATOM 765 O O . SER A 1 97 ? -10.443 4.642 11.718 1.00 92.94 97 SER A O 1
ATOM 767 N N . VAL A 1 98 ? -11.845 3.341 12.887 1.00 95.12 98 VAL A N 1
ATOM 768 C CA . VAL A 1 98 ? -11.247 2.063 12.465 1.00 95.12 98 VAL A CA 1
ATOM 769 C C . VAL A 1 98 ? -11.451 1.829 10.975 1.00 95.12 98 VAL A C 1
ATOM 771 O O . VAL A 1 98 ? -10.495 1.517 10.270 1.00 95.12 98 VAL A O 1
ATOM 774 N N . THR A 1 99 ? -12.679 1.992 10.480 1.00 95.75 99 THR A N 1
ATOM 775 C CA . THR A 1 99 ? -12.997 1.748 9.063 1.00 95.75 99 THR A CA 1
ATOM 776 C C . THR A 1 99 ? -12.214 2.676 8.138 1.00 95.75 99 THR A C 1
ATOM 778 O O . THR A 1 99 ? -11.641 2.205 7.152 1.00 95.75 99 THR A O 1
ATOM 781 N N . ARG A 1 100 ? -12.072 3.955 8.510 1.00 95.62 100 ARG A N 1
ATOM 782 C CA . ARG A 1 100 ? -11.233 4.926 7.800 1.00 95.62 100 ARG A CA 1
ATOM 783 C C . ARG 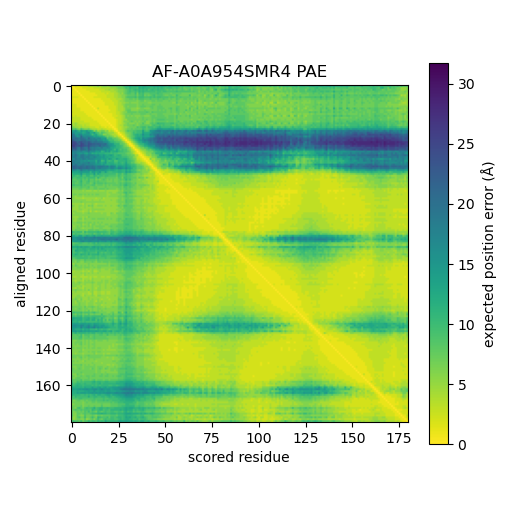A 1 100 ? -9.750 4.562 7.862 1.00 95.62 100 ARG A C 1
ATOM 785 O O . ARG A 1 100 ? -9.094 4.550 6.820 1.00 95.62 100 ARG A O 1
ATOM 792 N N . THR A 1 101 ? -9.221 4.258 9.049 1.00 96.25 101 THR A N 1
ATOM 793 C CA . THR A 1 101 ? -7.807 3.886 9.221 1.00 96.25 101 THR A CA 1
ATOM 794 C C . THR A 1 101 ? -7.472 2.646 8.399 1.00 96.25 101 THR A C 1
ATOM 796 O O . THR A 1 101 ? -6.526 2.663 7.612 1.00 96.25 101 THR A O 1
ATOM 799 N N . TRP A 1 102 ? -8.290 1.597 8.490 1.00 97.31 102 TRP A N 1
ATOM 800 C CA . TRP A 1 102 ? -8.090 0.379 7.714 1.00 97.31 102 TRP A CA 1
ATOM 801 C C . TRP A 1 102 ? -8.236 0.626 6.206 1.00 97.31 102 TRP A C 1
ATOM 803 O O . TRP A 1 102 ? -7.432 0.104 5.440 1.00 97.31 102 TRP A O 1
ATOM 813 N N . HIS A 1 103 ? -9.185 1.450 5.749 1.00 97.56 103 HIS A N 1
ATOM 814 C CA . HIS A 1 103 ? -9.320 1.782 4.325 1.00 97.56 103 HIS A CA 1
ATOM 815 C C . HIS A 1 103 ? -8.044 2.417 3.746 1.00 97.56 103 HIS A C 1
ATOM 817 O O . HIS A 1 103 ? -7.563 2.009 2.684 1.00 97.56 103 HIS A O 1
ATOM 823 N N . VAL A 1 104 ? -7.475 3.401 4.444 1.00 96.81 104 VAL A N 1
ATOM 824 C CA . VAL A 1 104 ? -6.252 4.080 3.992 1.00 96.81 104 VAL A CA 1
ATOM 825 C C . VAL A 1 104 ? -5.050 3.138 4.076 1.00 96.81 104 VAL A C 1
ATOM 827 O O . VAL A 1 104 ? -4.292 3.000 3.113 1.00 96.81 104 VAL A O 1
ATOM 830 N N . GLN A 1 105 ? -4.897 2.437 5.198 1.00 96.62 105 GLN A N 1
ATOM 831 C CA . GLN A 1 105 ? -3.721 1.614 5.458 1.00 96.62 105 GLN A CA 1
ATOM 832 C C . GLN A 1 105 ? -3.684 0.348 4.595 1.00 96.62 105 GLN A C 1
ATOM 834 O O . GLN A 1 105 ? -2.640 0.021 4.026 1.00 96.62 105 GLN A O 1
ATOM 839 N N . LEU A 1 106 ? -4.826 -0.319 4.390 1.00 97.19 106 LEU A N 1
ATOM 840 C CA . LEU A 1 106 ? -4.923 -1.416 3.424 1.00 97.19 106 LEU A CA 1
ATOM 841 C C . LEU A 1 106 ? -4.645 -0.938 1.997 1.00 97.19 106 LEU A C 1
ATOM 843 O O . LEU A 1 106 ? -4.048 -1.690 1.227 1.00 97.19 106 LEU A O 1
ATOM 847 N N . GLY A 1 107 ? -5.013 0.306 1.662 1.00 97.00 107 GLY A N 1
ATOM 848 C CA . GLY A 1 107 ? -4.680 0.946 0.389 1.00 97.00 107 GLY A CA 1
ATOM 849 C C . GLY A 1 107 ? -3.174 0.962 0.130 1.00 97.00 107 GLY A C 1
ATOM 850 O O . GLY A 1 107 ? -2.714 0.533 -0.927 1.00 97.00 107 GLY A O 1
ATOM 851 N N . ILE A 1 108 ? -2.399 1.373 1.134 1.00 96.69 108 ILE A N 1
ATOM 852 C CA . ILE A 1 108 ? -0.933 1.349 1.076 1.00 96.69 108 ILE A CA 1
ATOM 853 C C . ILE A 1 108 ? -0.426 -0.094 0.969 1.00 96.69 108 ILE A C 1
ATOM 855 O O . ILE A 1 108 ? 0.406 -0.395 0.108 1.00 96.69 108 ILE A O 1
ATOM 859 N N . PHE A 1 109 ? -0.939 -1.002 1.804 1.00 97.19 109 PHE A N 1
ATOM 860 C CA . PHE A 1 109 ? -0.452 -2.379 1.851 1.00 97.19 109 PHE A CA 1
ATOM 861 C C . PHE A 1 109 ? -0.651 -3.139 0.544 1.00 97.19 109 PHE A C 1
ATOM 863 O O . PHE A 1 109 ? 0.294 -3.791 0.090 1.00 97.19 109 PHE A O 1
ATOM 870 N N . TRP A 1 110 ? -1.833 -3.082 -0.077 1.00 97.62 110 TRP A N 1
ATOM 871 C CA . TRP A 1 110 ? -2.068 -3.859 -1.296 1.00 97.62 110 TRP A CA 1
ATOM 872 C C . TRP A 1 110 ? -1.255 -3.307 -2.474 1.00 97.62 110 TRP A C 1
ATOM 874 O O . TRP A 1 110 ? -0.674 -4.101 -3.216 1.00 97.62 110 TRP A O 1
ATOM 884 N N . ILE A 1 111 ? -1.123 -1.977 -2.602 1.00 97.44 111 ILE A N 1
ATOM 885 C CA . ILE A 1 111 ? -0.318 -1.346 -3.663 1.00 97.44 111 ILE A CA 1
ATOM 886 C C . ILE A 1 111 ? 1.160 -1.706 -3.488 1.00 97.44 111 ILE A C 1
ATOM 888 O O . ILE A 1 111 ? 1.798 -2.183 -4.429 1.00 97.44 111 ILE A O 1
ATOM 892 N N . ALA A 1 112 ? 1.708 -1.528 -2.283 1.00 97.12 112 ALA A N 1
ATOM 893 C CA . ALA A 1 112 ? 3.105 -1.850 -2.000 1.00 97.12 112 ALA A CA 1
ATOM 894 C C . ALA A 1 112 ? 3.395 -3.346 -2.209 1.00 97.12 112 ALA A C 1
ATOM 896 O O . ALA A 1 112 ? 4.399 -3.711 -2.824 1.00 97.12 112 ALA A O 1
ATOM 897 N N . THR A 1 113 ? 2.487 -4.219 -1.762 1.00 97.06 113 THR A N 1
ATOM 898 C CA . THR A 1 113 ? 2.621 -5.674 -1.925 1.00 97.06 113 THR A CA 1
ATOM 899 C C . THR A 1 113 ? 2.549 -6.091 -3.395 1.00 97.06 113 THR A C 1
ATOM 901 O O . THR A 1 113 ? 3.282 -6.994 -3.795 1.00 97.06 113 THR A O 1
ATOM 904 N N . ALA A 1 114 ? 1.733 -5.429 -4.224 1.00 97.38 114 ALA A N 1
ATOM 905 C CA . ALA A 1 114 ? 1.647 -5.700 -5.661 1.00 97.38 114 ALA A CA 1
ATOM 906 C C . ALA A 1 114 ? 2.960 -5.382 -6.395 1.00 97.38 114 ALA A C 1
ATOM 908 O O . ALA A 1 114 ? 3.442 -6.190 -7.197 1.00 97.38 114 ALA A O 1
ATOM 909 N N . TRP A 1 115 ? 3.577 -4.238 -6.086 1.00 97.50 115 TRP A N 1
ATOM 910 C CA . TRP A 1 115 ? 4.878 -3.869 -6.650 1.00 97.50 115 TRP A CA 1
ATOM 911 C C . TRP A 1 115 ? 5.998 -4.780 -6.153 1.00 97.50 115 TRP A C 1
ATOM 913 O O . TRP A 1 115 ? 6.837 -5.213 -6.944 1.00 97.50 115 TRP A O 1
ATOM 923 N N . LEU A 1 116 ? 5.971 -5.144 -4.871 1.00 96.69 116 LEU A N 1
ATOM 924 C CA . LEU A 1 116 ? 6.908 -6.104 -4.296 1.00 96.69 116 LEU A CA 1
ATOM 925 C C . LEU A 1 116 ? 6.781 -7.482 -4.967 1.00 96.69 116 LEU A C 1
ATOM 927 O O . LEU A 1 116 ? 7.791 -8.066 -5.356 1.00 96.69 116 LEU A O 1
ATOM 931 N N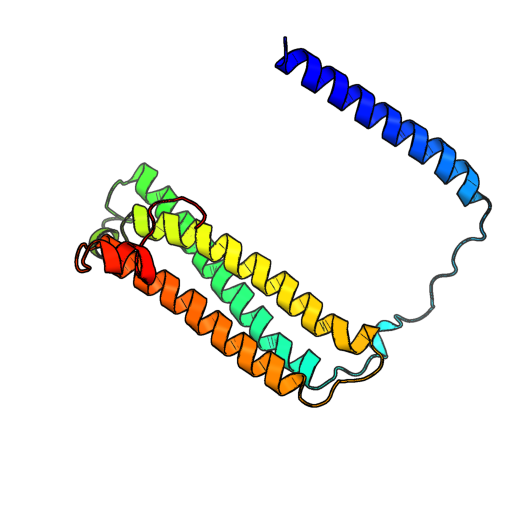 . ALA A 1 117 ? 5.560 -7.982 -5.171 1.00 95.81 117 ALA A N 1
ATOM 932 C CA . ALA A 1 117 ? 5.306 -9.251 -5.854 1.00 95.81 117 ALA A CA 1
ATOM 933 C C . ALA A 1 117 ? 5.778 -9.227 -7.315 1.00 95.81 117 ALA A C 1
ATOM 935 O O . ALA A 1 117 ? 6.409 -10.181 -7.773 1.00 95.81 117 ALA A O 1
ATOM 936 N N . THR A 1 118 ? 5.529 -8.121 -8.022 1.00 95.12 118 THR A N 1
ATOM 937 C CA . THR A 1 118 ? 6.019 -7.898 -9.390 1.00 95.12 118 THR A CA 1
ATOM 938 C C . THR A 1 118 ? 7.548 -7.910 -9.442 1.00 95.12 118 THR A C 1
ATOM 940 O O . THR A 1 118 ? 8.129 -8.603 -10.276 1.00 95.12 118 THR A O 1
ATOM 943 N N . GLY A 1 119 ? 8.216 -7.220 -8.513 1.00 94.38 119 GLY A N 1
ATOM 944 C CA . GLY A 1 119 ? 9.678 -7.225 -8.412 1.00 94.38 119 GLY A CA 1
ATOM 945 C C . GLY A 1 119 ? 10.248 -8.622 -8.155 1.00 94.38 119 GLY A C 1
ATOM 946 O O . GLY A 1 119 ? 11.184 -9.044 -8.833 1.00 94.38 119 GLY A O 1
ATOM 947 N N . LEU A 1 120 ? 9.641 -9.381 -7.236 1.00 94.12 120 LEU A N 1
ATOM 948 C CA . LEU A 1 120 ? 10.028 -10.769 -6.959 1.00 94.12 120 LEU A CA 1
ATOM 949 C C . LEU A 1 120 ? 9.813 -11.697 -8.162 1.00 94.12 120 LEU A C 1
ATOM 951 O O . LEU A 1 120 ? 10.597 -12.623 -8.355 1.00 94.12 120 LEU A O 1
ATOM 955 N N . TYR A 1 121 ? 8.771 -11.456 -8.960 1.00 92.56 121 TYR A N 1
ATOM 956 C CA . TYR A 1 121 ? 8.481 -12.233 -10.164 1.00 92.56 121 TYR A CA 1
ATOM 957 C C . TYR A 1 121 ? 9.485 -11.945 -11.290 1.00 92.56 121 TYR A C 1
ATOM 959 O O . TYR A 1 121 ? 9.941 -12.864 -11.964 1.00 92.56 121 TYR A O 1
ATOM 967 N N . ILE A 1 122 ? 9.867 -10.681 -11.480 1.00 91.38 122 ILE A N 1
ATOM 968 C CA . ILE A 1 122 ? 10.797 -10.274 -12.544 1.00 91.38 122 ILE A CA 1
ATOM 969 C C . ILE A 1 122 ? 12.260 -10.589 -12.182 1.00 91.38 122 ILE A C 1
ATOM 971 O O . ILE A 1 122 ? 13.072 -10.827 -13.076 1.00 91.38 122 ILE A O 1
ATOM 975 N N . ALA A 1 123 ? 12.616 -10.643 -10.895 1.00 90.88 123 ALA A N 1
ATOM 976 C CA . ALA A 1 123 ? 14.006 -10.798 -10.459 1.00 90.88 123 ALA A CA 1
ATOM 977 C C . ALA A 1 123 ? 14.744 -12.018 -11.06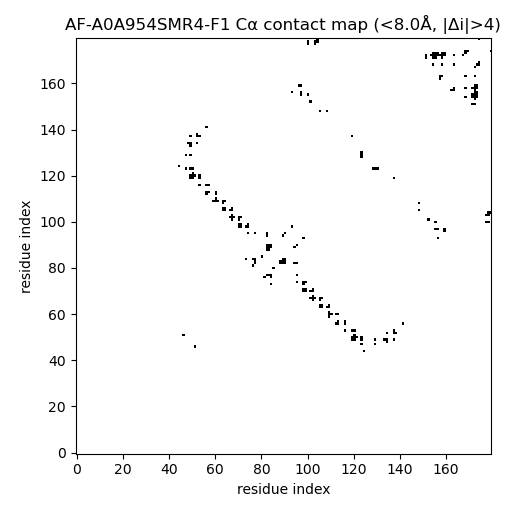7 1.00 90.88 123 ALA A C 1
ATOM 979 O O . ALA A 1 123 ? 15.842 -11.822 -11.597 1.00 90.88 123 ALA A O 1
ATOM 980 N N . PRO A 1 124 ? 14.188 -13.250 -11.088 1.00 88.25 124 PRO A N 1
ATOM 981 C CA . PRO A 1 124 ? 14.852 -14.385 -11.737 1.00 88.25 124 PRO A CA 1
ATOM 982 C C . PRO A 1 124 ? 14.953 -14.238 -13.261 1.00 88.25 124 PRO A C 1
ATOM 984 O O . PRO A 1 124 ? 15.942 -14.673 -13.846 1.00 88.25 124 PRO A O 1
ATOM 987 N N . ALA A 1 125 ? 13.965 -13.599 -13.899 1.00 86.25 125 ALA A N 1
ATOM 988 C CA . ALA A 1 125 ? 13.960 -13.375 -15.345 1.00 86.25 125 ALA A CA 1
ATOM 989 C C . ALA A 1 125 ? 15.074 -12.409 -15.779 1.00 86.25 125 ALA A C 1
ATOM 991 O O . ALA A 1 125 ? 15.711 -12.627 -16.805 1.00 86.25 125 ALA A O 1
ATOM 992 N N . VAL A 1 126 ? 15.357 -11.383 -14.968 1.00 88.19 126 VAL A N 1
ATOM 993 C CA . VAL A 1 126 ? 16.470 -10.448 -15.207 1.00 88.19 126 VAL A CA 1
ATOM 994 C C . VAL A 1 126 ? 17.821 -11.086 -14.877 1.00 88.19 126 VAL A C 1
ATOM 996 O O . VAL A 1 126 ? 18.795 -10.866 -15.591 1.00 88.19 126 VAL A O 1
ATOM 999 N N . SER A 1 127 ? 17.893 -11.892 -13.813 1.00 86.31 127 SER A N 1
ATOM 1000 C CA . SER A 1 127 ? 19.139 -12.546 -13.390 1.00 86.31 127 SER A CA 1
ATOM 1001 C C . SER A 1 127 ? 19.542 -13.735 -14.272 1.00 86.31 127 SER A C 1
ATOM 1003 O O . SER A 1 127 ? 20.682 -14.189 -14.189 1.00 86.31 127 SER A O 1
ATOM 1005 N N . GLY A 1 128 ? 18.618 -14.300 -15.056 1.00 83.75 128 GLY A N 1
ATOM 1006 C CA . GLY A 1 128 ? 18.847 -15.491 -15.884 1.00 83.75 128 GLY A CA 1
ATOM 1007 C C . GLY A 1 128 ? 19.038 -16.799 -15.101 1.00 83.75 128 GLY A C 1
ATOM 1008 O O . GLY A 1 128 ? 19.191 -17.858 -15.705 1.00 83.75 128 GLY A O 1
ATOM 1009 N N . HIS A 1 129 ? 19.021 -16.758 -13.767 1.00 86.19 129 HIS A N 1
ATOM 1010 C CA . HIS A 1 129 ? 19.079 -17.928 -12.897 1.00 86.19 129 HIS A CA 1
ATOM 1011 C C . HIS A 1 129 ? 18.314 -17.671 -11.592 1.00 86.19 129 HIS A C 1
ATOM 1013 O O . HIS A 1 129 ? 18.113 -16.529 -11.182 1.00 86.19 129 HIS A O 1
ATOM 1019 N N . GLU A 1 130 ? 17.917 -18.738 -10.896 1.00 88.19 130 GLU A N 1
ATOM 1020 C CA . GLU A 1 130 ? 17.306 -18.636 -9.569 1.00 88.19 130 GLU A CA 1
ATOM 1021 C C . GLU A 1 130 ? 18.384 -18.741 -8.472 1.00 88.19 130 GLU A C 1
ATOM 1023 O O . GLU A 1 130 ? 19.106 -19.743 -8.418 1.00 88.19 130 GLU A O 1
ATOM 1028 N N . PRO A 1 131 ? 18.544 -17.733 -7.592 1.00 90.00 131 PRO A N 1
ATOM 1029 C CA . PRO A 1 131 ? 19.448 -17.824 -6.449 1.00 90.00 131 PRO A CA 1
ATOM 1030 C C . PRO A 1 131 ? 19.052 -18.949 -5.483 1.00 90.00 131 PRO A C 1
ATOM 1032 O O . PRO A 1 131 ? 17.871 -19.257 -5.292 1.00 90.00 131 PRO A O 1
ATOM 1035 N N . ARG A 1 132 ? 20.040 -19.549 -4.808 1.00 89.06 132 ARG A N 1
ATOM 1036 C CA . ARG A 1 132 ? 19.776 -20.586 -3.797 1.00 89.06 132 ARG A CA 1
ATOM 1037 C C . ARG A 1 132 ? 18.908 -19.990 -2.684 1.00 89.06 132 ARG A C 1
ATOM 1039 O O . ARG A 1 132 ? 19.208 -18.912 -2.188 1.00 89.06 132 ARG A O 1
ATOM 1046 N N . TRP A 1 133 ? 17.859 -20.713 -2.288 1.00 91.88 133 TRP A N 1
ATOM 1047 C CA . TRP A 1 133 ? 16.889 -20.313 -1.254 1.00 91.88 133 TRP A CA 1
ATOM 1048 C C . TRP A 1 133 ? 15.951 -19.147 -1.603 1.00 91.88 133 TRP A C 1
ATOM 1050 O O . TRP A 1 133 ? 15.175 -18.738 -0.738 1.00 91.88 133 TRP A O 1
ATOM 1060 N N . GLN A 1 134 ? 15.911 -18.678 -2.856 1.00 92.69 134 GLN A N 1
ATOM 1061 C CA . GLN A 1 134 ? 15.013 -17.587 -3.261 1.00 92.69 134 GLN A CA 1
ATOM 1062 C C . GLN A 1 134 ? 13.547 -17.877 -2.907 1.00 92.69 134 GLN A C 1
ATOM 1064 O O . GLN A 1 134 ? 12.882 -17.067 -2.264 1.00 92.69 134 GLN A O 1
ATOM 1069 N N . ARG A 1 135 ? 13.048 -19.078 -3.228 1.00 92.75 135 ARG A N 1
ATOM 1070 C CA . ARG A 1 135 ? 11.686 -19.503 -2.861 1.00 92.75 135 ARG A CA 1
ATOM 1071 C C . ARG A 1 135 ? 11.432 -19.473 -1.349 1.00 92.75 135 ARG A C 1
ATOM 1073 O O . ARG A 1 135 ? 10.333 -19.123 -0.924 1.00 92.75 135 ARG A O 1
ATOM 1080 N N . ALA A 1 136 ? 12.419 -19.845 -0.533 1.00 94.75 136 ALA A N 1
ATOM 1081 C CA . ALA A 1 136 ? 12.285 -19.809 0.922 1.00 94.75 136 ALA A CA 1
ATOM 1082 C C . ALA A 1 136 ? 12.192 -18.363 1.428 1.00 94.75 136 ALA A C 1
ATOM 1084 O O . ALA A 1 136 ? 11.310 -18.069 2.232 1.00 94.75 136 ALA A O 1
ATOM 1085 N N . GLY A 1 137 ? 13.012 -17.455 0.887 1.00 95.56 137 GLY A N 1
ATOM 1086 C CA . GLY A 1 137 ? 12.935 -16.020 1.173 1.00 95.56 137 GLY A CA 1
ATOM 1087 C C . GLY A 1 137 ? 11.583 -15.412 0.791 1.00 95.56 137 GLY A C 1
ATOM 1088 O O . GLY A 1 137 ? 10.965 -14.735 1.608 1.00 95.56 137 GLY A O 1
ATOM 1089 N N . VAL A 1 138 ? 11.063 -15.738 -0.398 1.00 96.00 138 VAL A N 1
ATOM 1090 C CA . VAL A 1 138 ? 9.710 -15.337 -0.837 1.00 96.00 138 VAL A CA 1
ATOM 1091 C C . VAL A 1 138 ? 8.638 -15.880 0.116 1.00 96.00 138 VAL A C 1
ATOM 1093 O O . VAL A 1 138 ? 7.679 -15.194 0.458 1.00 96.00 138 VAL A O 1
ATOM 1096 N N . ASN A 1 139 ? 8.780 -17.114 0.598 1.00 96.44 139 ASN A N 1
ATOM 1097 C CA . ASN A 1 139 ? 7.827 -17.670 1.554 1.00 96.44 139 ASN A CA 1
ATOM 1098 C C . ASN A 1 139 ? 7.891 -17.003 2.928 1.00 96.44 139 ASN A C 1
ATOM 1100 O O . ASN A 1 139 ? 6.840 -16.724 3.500 1.00 96.44 139 ASN A O 1
ATOM 1104 N N . PHE A 1 140 ? 9.092 -16.734 3.428 1.00 97.56 140 PHE A N 1
ATOM 1105 C CA . PHE A 1 140 ? 9.306 -16.058 4.701 1.00 97.56 140 PHE A CA 1
ATOM 1106 C C . PHE A 1 140 ? 8.757 -14.629 4.672 1.00 97.56 140 PHE A C 1
ATOM 1108 O O . PHE A 1 140 ? 7.945 -14.262 5.518 1.00 97.56 140 PHE A O 1
ATOM 1115 N N . LEU A 1 141 ? 9.106 -13.862 3.635 1.00 96.94 141 LEU A N 1
ATOM 1116 C CA . LEU A 1 141 ? 8.634 -12.492 3.454 1.00 96.94 141 LEU A CA 1
ATOM 1117 C C . LEU A 1 141 ? 7.105 -12.419 3.373 1.00 96.94 141 LEU A C 1
ATOM 1119 O O . LEU A 1 141 ? 6.501 -11.525 3.956 1.00 96.94 141 LEU A O 1
ATOM 1123 N N . PHE A 1 142 ? 6.469 -13.379 2.700 1.00 97.31 142 PHE A N 1
ATOM 1124 C CA . PHE A 1 142 ? 5.011 -13.463 2.634 1.00 97.31 142 PHE A CA 1
ATOM 1125 C C . PHE A 1 142 ? 4.378 -13.586 4.023 1.00 97.31 142 PHE A C 1
ATOM 1127 O O . PHE A 1 142 ? 3.414 -12.890 4.327 1.00 97.31 142 PHE A O 1
ATOM 1134 N N . VAL A 1 143 ? 4.934 -14.452 4.874 1.00 97.75 143 VAL A N 1
ATOM 1135 C CA . VAL A 1 143 ? 4.444 -14.638 6.245 1.00 97.75 143 VAL A CA 1
ATOM 1136 C C . VAL A 1 143 ? 4.654 -13.368 7.067 1.00 97.75 143 VAL A C 1
ATOM 1138 O O . VAL A 1 143 ? 3.731 -12.945 7.758 1.00 97.75 143 VAL A O 1
ATOM 1141 N N . CYS A 1 144 ? 5.813 -12.714 6.947 1.00 97.62 144 CYS A N 1
ATOM 1142 C CA . CYS A 1 144 ? 6.066 -11.435 7.613 1.00 97.62 144 CYS A CA 1
ATOM 1143 C C . CYS A 1 144 ? 5.036 -10.370 7.221 1.00 97.62 144 CYS A C 1
ATOM 1145 O O . CYS A 1 144 ? 4.501 -9.697 8.096 1.00 97.62 144 CYS A O 1
ATOM 1147 N N . LEU A 1 145 ? 4.714 -10.245 5.930 1.00 96.00 145 LEU A N 1
ATOM 1148 C CA . LEU A 1 145 ? 3.709 -9.288 5.461 1.00 96.00 145 LEU A CA 1
ATOM 1149 C C . LEU A 1 145 ? 2.323 -9.585 6.035 1.00 96.00 145 LEU A C 1
ATOM 1151 O O . LEU A 1 145 ? 1.651 -8.664 6.487 1.00 96.00 145 LEU A O 1
ATOM 1155 N N . LEU A 1 146 ? 1.908 -10.853 6.077 1.00 96.44 146 LEU A N 1
ATOM 1156 C CA . LEU A 1 146 ? 0.631 -11.226 6.690 1.00 96.44 146 LEU A CA 1
ATOM 1157 C C . LEU A 1 146 ? 0.583 -10.869 8.176 1.00 96.44 146 LEU A C 1
ATOM 1159 O O . LEU A 1 146 ? -0.413 -10.313 8.633 1.00 96.44 146 LEU A O 1
ATOM 1163 N N . ILE A 1 147 ? 1.659 -11.149 8.914 1.00 97.69 147 ILE A N 1
ATOM 1164 C CA . ILE A 1 147 ? 1.766 -10.790 10.332 1.00 97.69 147 ILE A CA 1
ATOM 1165 C C . ILE A 1 147 ? 1.661 -9.273 10.506 1.00 97.69 147 ILE A C 1
ATOM 1167 O O . ILE A 1 147 ? 0.932 -8.823 11.383 1.00 97.69 147 ILE A O 1
ATOM 1171 N N . ILE A 1 148 ? 2.340 -8.492 9.663 1.00 96.12 148 ILE A N 1
ATOM 1172 C CA . ILE A 1 148 ? 2.304 -7.026 9.726 1.00 96.12 148 ILE A CA 1
ATOM 1173 C C . ILE A 1 148 ? 0.892 -6.508 9.455 1.00 96.12 148 ILE A C 1
ATOM 1175 O O . ILE A 1 148 ? 0.383 -5.732 10.253 1.00 96.12 148 ILE A O 1
ATOM 1179 N N . VAL A 1 149 ? 0.241 -6.956 8.377 1.00 96.19 149 VAL A N 1
ATOM 1180 C CA . VAL A 1 149 ? -1.097 -6.473 7.995 1.00 96.19 149 VAL A CA 1
ATOM 1181 C C . VAL A 1 149 ? -2.143 -6.855 9.040 1.00 96.19 149 VAL A C 1
ATOM 1183 O O . VAL A 1 149 ? -2.928 -6.013 9.474 1.00 96.19 149 VAL A O 1
ATOM 1186 N N . ILE A 1 150 ? -2.168 -8.119 9.467 1.00 96.44 150 ILE A N 1
ATOM 1187 C CA . ILE A 1 150 ? -3.143 -8.590 10.459 1.00 96.44 150 ILE A CA 1
ATOM 1188 C C . ILE A 1 150 ? -2.858 -7.940 11.815 1.00 96.44 150 ILE A C 1
ATOM 1190 O O . ILE A 1 150 ? -3.784 -7.474 12.476 1.00 96.44 150 ILE A O 1
ATOM 1194 N N . GLY A 1 151 ? -1.584 -7.866 12.204 1.00 96.25 151 GLY A N 1
ATOM 1195 C CA . GLY A 1 151 ? -1.139 -7.247 13.446 1.00 96.25 151 GLY A CA 1
ATOM 1196 C C . GLY A 1 151 ? -1.477 -5.761 13.513 1.00 96.25 151 GLY A C 1
ATOM 1197 O O . GLY A 1 151 ? -2.005 -5.320 14.528 1.00 96.25 151 GLY A O 1
ATOM 1198 N N . SER A 1 152 ? -1.264 -5.000 12.436 1.00 95.06 152 SER A N 1
ATOM 1199 C CA . SER A 1 152 ? -1.612 -3.575 12.394 1.00 95.06 152 SER A CA 1
ATOM 1200 C C . SER A 1 152 ? -3.124 -3.355 12.421 1.00 95.06 152 SER A C 1
ATOM 1202 O O . SER A 1 152 ? -3.599 -2.467 13.126 1.00 95.06 152 SER A O 1
ATOM 1204 N N . CYS A 1 153 ? -3.906 -4.168 11.697 1.00 95.12 153 CYS A N 1
ATOM 1205 C CA . CYS A 1 153 ? -5.368 -4.059 11.727 1.00 95.12 153 CYS A CA 1
ATOM 1206 C C . CYS A 1 153 ? -5.903 -4.370 13.130 1.00 95.12 153 CYS A C 1
ATOM 1208 O O . CYS A 1 153 ? -6.671 -3.591 13.691 1.00 95.12 153 CYS A O 1
ATOM 1210 N N . PHE A 1 154 ? -5.453 -5.475 13.729 1.00 95.12 154 PHE A N 1
ATOM 1211 C CA . PHE A 1 154 ? -5.850 -5.854 15.083 1.00 95.12 154 PHE A CA 1
ATOM 1212 C C . PHE A 1 154 ? -5.412 -4.815 16.121 1.00 95.12 154 PHE A C 1
ATOM 1214 O O . PHE A 1 154 ? -6.222 -4.399 16.944 1.00 95.12 154 PHE A O 1
ATOM 1221 N N . GLY A 1 155 ? -4.158 -4.365 16.053 1.00 94.19 155 GLY A N 1
ATOM 1222 C CA . GLY A 1 155 ? -3.592 -3.371 16.958 1.00 94.19 155 GLY A CA 1
ATOM 1223 C C . GLY A 1 155 ? -4.361 -2.058 16.924 1.00 94.19 155 GLY A C 1
ATOM 1224 O O . GLY A 1 155 ? -4.810 -1.578 17.962 1.00 94.19 155 GLY A O 1
ATOM 1225 N N . THR A 1 156 ? -4.606 -1.512 15.731 1.00 93.88 156 THR A N 1
ATOM 1226 C CA . THR A 1 156 ? -5.384 -0.272 15.577 1.00 93.88 156 THR A CA 1
ATOM 1227 C C . THR A 1 156 ? -6.808 -0.420 16.108 1.00 93.88 156 THR A C 1
ATOM 1229 O O . THR A 1 156 ? -7.267 0.445 16.850 1.00 93.88 156 THR A O 1
ATOM 1232 N N . TRP A 1 157 ? -7.490 -1.529 15.813 1.00 94.50 157 TRP A N 1
ATOM 1233 C CA . TRP A 1 157 ? -8.832 -1.802 16.337 1.00 94.50 157 TRP A CA 1
ATOM 1234 C C . TRP A 1 157 ? -8.859 -1.913 17.862 1.00 94.50 157 TRP A C 1
ATOM 1236 O O . TRP A 1 157 ? -9.659 -1.241 18.513 1.00 94.50 157 TRP A O 1
ATOM 1246 N N . TYR A 1 158 ? -7.945 -2.688 18.445 1.00 93.12 158 TYR A N 1
ATOM 1247 C CA . TYR A 1 158 ? -7.850 -2.866 19.892 1.00 93.12 158 TYR A CA 1
ATOM 1248 C C . TYR A 1 158 ? -7.464 -1.557 20.605 1.00 93.12 158 TYR A C 1
ATOM 1250 O O . TYR A 1 158 ? -8.070 -1.185 21.611 1.00 93.12 158 TYR A O 1
ATOM 1258 N N . GLY A 1 159 ? -6.535 -0.793 20.026 1.00 89.56 159 GLY A N 1
ATOM 1259 C CA . GLY A 1 159 ? -6.123 0.521 20.516 1.00 89.56 159 GLY A CA 1
ATOM 1260 C C . GLY A 1 159 ? -7.264 1.541 20.537 1.00 89.56 159 GLY A C 1
ATOM 1261 O O . GLY A 1 159 ? -7.421 2.271 21.517 1.00 89.56 159 GLY A O 1
ATOM 1262 N N . THR A 1 160 ? -8.131 1.556 19.514 1.00 87.75 160 THR A N 1
ATOM 1263 C CA . THR A 1 160 ? -9.284 2.480 19.491 1.00 87.75 160 THR A CA 1
ATOM 1264 C C . THR A 1 160 ? -10.313 2.226 20.592 1.00 87.75 160 THR A C 1
ATOM 1266 O O . THR A 1 160 ? -11.044 3.148 20.952 1.00 87.75 160 THR A O 1
ATOM 1269 N N . ARG A 1 161 ? -10.339 1.024 21.181 1.00 88.19 161 ARG A N 1
ATOM 1270 C CA . ARG A 1 161 ? -11.248 0.678 22.283 1.00 88.19 161 ARG A CA 1
ATOM 1271 C C . ARG A 1 161 ? -10.780 1.110 23.666 1.00 88.19 161 ARG A C 1
ATOM 1273 O O . ARG A 1 161 ? -11.485 0.859 24.634 1.00 88.19 161 ARG A O 1
ATOM 1280 N N . GLN A 1 162 ? -9.633 1.783 23.765 1.00 86.50 162 GLN A N 1
ATOM 1281 C CA . GLN A 1 162 ? -9.074 2.246 25.042 1.00 86.50 162 GLN A CA 1
ATOM 1282 C C . GLN A 1 162 ? -8.742 1.099 26.020 1.00 86.50 162 GLN A C 1
ATOM 1284 O O . GLN A 1 162 ? -8.628 1.319 27.221 1.00 86.50 162 GLN A O 1
ATOM 1289 N N . GLU A 1 163 ? -8.542 -0.124 25.516 1.00 85.88 163 GLU A N 1
ATOM 1290 C CA . GLU A 1 163 ? -8.135 -1.282 26.331 1.00 85.88 163 GLU A CA 1
ATOM 1291 C C . GLU A 1 163 ? -6.603 -1.398 26.480 1.00 85.88 163 GLU A C 1
ATOM 1293 O O . GLU A 1 163 ? -6.098 -2.259 27.202 1.00 85.88 163 GLU A O 1
ATOM 1298 N N . MET A 1 164 ? -5.842 -0.524 25.810 1.00 88.06 164 MET A N 1
ATOM 1299 C CA . MET A 1 164 ? -4.379 -0.446 25.890 1.00 88.06 164 MET A CA 1
ATOM 1300 C C . MET A 1 164 ? -3.927 0.764 26.710 1.00 88.06 164 MET A C 1
ATOM 1302 O O . MET A 1 164 ? -4.480 1.854 26.587 1.00 88.06 164 MET A O 1
ATOM 1306 N N . GLY A 1 165 ? -2.847 0.603 27.484 1.00 89.62 165 GLY A N 1
ATOM 1307 C CA . GLY A 1 165 ? -2.134 1.745 28.066 1.00 89.62 165 GLY A CA 1
ATOM 1308 C C . GLY A 1 165 ? -1.522 2.647 26.984 1.00 89.62 165 GLY A C 1
ATOM 1309 O O . GLY A 1 165 ? -1.227 2.179 25.886 1.00 89.62 165 GLY A O 1
ATOM 1310 N N . LEU A 1 166 ? -1.295 3.930 27.293 1.00 88.88 166 LEU A N 1
ATOM 1311 C CA . LEU A 1 166 ? -0.842 4.945 26.323 1.00 88.88 166 LEU A CA 1
ATOM 1312 C C . LEU A 1 166 ? 0.440 4.547 25.571 1.00 88.88 166 LEU A C 1
ATOM 1314 O O . LEU A 1 166 ? 0.501 4.665 24.350 1.00 88.88 166 LEU A O 1
ATOM 1318 N N . GLU A 1 167 ? 1.442 4.034 26.288 1.00 91.50 167 GLU A N 1
ATOM 1319 C CA . GLU A 1 167 ? 2.706 3.589 25.688 1.00 91.50 167 GLU A CA 1
ATOM 1320 C C . GLU A 1 167 ? 2.498 2.384 24.762 1.00 91.50 167 GLU A C 1
ATOM 1322 O O . GLU A 1 167 ? 2.990 2.365 23.635 1.00 91.50 167 GLU A O 1
ATOM 1327 N N . ALA A 1 168 ? 1.714 1.395 25.200 1.00 91.00 168 ALA A N 1
ATOM 1328 C CA . ALA A 1 168 ? 1.412 0.213 24.399 1.00 91.00 168 ALA A CA 1
ATOM 1329 C C . ALA A 1 168 ? 0.577 0.562 23.156 1.00 91.00 168 ALA A C 1
ATOM 1331 O O . ALA A 1 168 ? 0.809 -0.006 22.091 1.00 91.00 168 ALA A O 1
ATOM 1332 N N . ASN A 1 169 ? -0.347 1.521 23.270 1.00 91.50 169 ASN A N 1
ATOM 1333 C CA . ASN A 1 169 ? -1.147 1.999 22.147 1.00 91.50 169 ASN A CA 1
ATOM 1334 C C . ASN A 1 169 ? -0.280 2.692 21.084 1.00 91.50 169 ASN A C 1
ATOM 1336 O O . ASN A 1 169 ? -0.514 2.508 19.895 1.00 91.50 169 ASN A O 1
ATOM 1340 N N . PHE A 1 170 ? 0.753 3.435 21.488 1.00 92.38 170 PHE A N 1
ATOM 1341 C CA . PHE A 1 170 ? 1.671 4.060 20.535 1.00 92.38 170 PHE A CA 1
ATOM 1342 C C . PHE A 1 170 ? 2.497 3.030 19.744 1.00 92.38 170 PHE A C 1
ATOM 1344 O O . PHE A 1 170 ? 2.679 3.180 18.537 1.00 92.38 170 PHE A O 1
ATOM 1351 N N . TRP A 1 171 ? 2.982 1.972 20.405 1.00 92.50 171 TRP A N 1
ATOM 1352 C CA . TRP A 1 171 ? 3.863 0.976 19.776 1.00 92.50 171 TRP A CA 1
ATOM 1353 C C . TRP A 1 171 ? 3.131 -0.139 19.025 1.00 92.50 171 TRP A C 1
ATOM 1355 O O . TRP A 1 171 ? 3.624 -0.608 18.001 1.00 92.50 171 TRP A O 1
ATOM 1365 N N . PHE A 1 172 ? 1.983 -0.583 19.536 1.00 93.12 172 PHE A N 1
ATOM 1366 C CA . PHE A 1 172 ? 1.269 -1.764 19.038 1.00 93.12 172 PHE A CA 1
ATOM 1367 C C . PHE A 1 172 ? -0.192 -1.486 18.672 1.00 93.12 172 PHE A C 1
ATOM 1369 O O . PHE A 1 172 ? -0.874 -2.393 18.201 1.00 93.12 172 PHE A O 1
ATOM 1376 N N . GLY A 1 173 ? -0.681 -0.271 18.925 1.00 92.12 173 GLY A N 1
ATOM 1377 C CA . GLY A 1 173 ? -2.068 0.129 18.722 1.00 92.12 173 GLY A CA 1
ATOM 1378 C C . GLY A 1 173 ? -2.238 1.109 17.563 1.00 92.12 173 GLY A C 1
ATOM 1379 O O . GLY A 1 173 ? -1.926 0.795 16.416 1.00 92.12 173 GLY A O 1
ATOM 1380 N N . HIS A 1 174 ? -2.768 2.294 17.864 1.00 92.75 174 HIS A N 1
ATOM 1381 C CA . HIS A 1 174 ? -3.039 3.352 16.893 1.00 92.75 174 HIS A CA 1
ATOM 1382 C C . HIS A 1 174 ? -2.202 4.609 17.185 1.00 92.75 174 HIS A C 1
ATOM 1384 O O . HIS A 1 174 ? -2.393 5.255 18.217 1.00 92.75 174 HIS A O 1
ATOM 1390 N N . GLN A 1 175 ? -1.340 5.018 16.244 1.00 90.69 175 GLN A N 1
ATOM 1391 C CA . GLN A 1 175 ? -0.458 6.187 16.418 1.00 90.69 175 GLN A CA 1
ATOM 1392 C C . GLN A 1 175 ? -1.186 7.535 16.344 1.00 90.69 175 GLN A C 1
ATOM 1394 O O . GLN A 1 175 ? -0.746 8.513 16.939 1.00 90.69 175 GLN A O 1
ATOM 1399 N N . GLY A 1 176 ? -2.310 7.594 15.627 1.00 90.75 176 GLY A N 1
ATOM 1400 C CA . GLY A 1 176 ? -3.132 8.806 15.514 1.00 90.75 176 GLY A CA 1
ATOM 1401 C C . GLY A 1 176 ? -2.776 9.696 14.325 1.00 90.75 176 GLY A C 1
ATOM 1402 O O . GLY A 1 176 ? -3.476 10.674 14.077 1.00 90.75 176 GLY A O 1
ATOM 1403 N N . TYR A 1 177 ? -1.741 9.338 13.565 1.00 90.75 177 TYR A N 1
ATOM 1404 C CA . TYR A 1 177 ? -1.372 10.014 12.329 1.00 90.75 177 TYR A CA 1
ATOM 1405 C C . TYR A 1 177 ? -1.949 9.259 11.138 1.00 90.75 177 TYR A C 1
ATOM 1407 O O . TYR A 1 177 ? -1.851 8.042 11.043 1.00 90.75 177 TYR A O 1
ATOM 1415 N N . GLU A 1 178 ? -2.588 9.977 10.220 1.00 88.06 178 GLU A N 1
ATOM 1416 C CA . GLU A 1 178 ? -3.050 9.350 8.987 1.00 88.06 178 GLU A CA 1
ATOM 1417 C C . GLU A 1 178 ? -1.838 8.860 8.182 1.00 88.06 178 GLU A C 1
ATOM 1419 O O . GLU A 1 178 ? -0.819 9.550 8.123 1.00 88.06 178 GLU A O 1
ATOM 1424 N N . TYR A 1 179 ? -1.972 7.689 7.553 1.00 88.81 179 TYR A N 1
ATOM 1425 C CA . TYR A 1 179 ? -0.940 6.999 6.765 1.00 88.81 179 TYR A CA 1
ATOM 1426 C C . TYR A 1 179 ? 0.184 6.294 7.549 1.00 88.81 179 TYR A C 1
ATOM 1428 O O . TYR A 1 179 ? 0.998 5.635 6.895 1.00 88.81 179 TYR A O 1
ATOM 1436 N N . VAL A 1 180 ? 0.232 6.373 8.890 1.00 84.19 180 VAL A N 1
ATOM 1437 C CA . VAL A 1 180 ? 1.282 5.731 9.716 1.00 84.19 180 VAL A CA 1
ATOM 1438 C C . VAL A 1 180 ? 0.697 4.935 10.880 1.00 84.19 180 VAL A C 1
ATOM 1440 O O . VAL A 1 180 ? -0.070 5.513 11.680 1.00 84.19 180 VAL A O 1
#

pLDDT: mean 90.86, std 8.82, range [56.09, 98.31]

Sequence (180 aa):
VWSVLSFVLLLAGIGALAWYYAVLKHRESQTEPHAFPASDPLLSVQPTPSMQATHKYFWVVVALWVVQVGLGAVTAHYGVEGEQFYGIPLAEWLPYSVTRTWHVQLGIFWIATAWLATGLYIAPAVSGHEPRWQRAGVNFLFVCLLIIVIGSCFGTWYGTRQEMGLEANFWFGHQGYEYV

Solvent-accessible surface area (backbone atoms only — not comparable to full-atom values): 10054 Å² total; per-residue (Å²): 109,69,74,57,50,52,54,54,51,49,53,52,49,53,51,51,50,53,50,51,49,54,58,50,50,65,63,54,70,77,55,77,82,81,78,74,72,95,59,72,73,70,80,73,58,78,80,48,73,41,37,60,61,32,54,63,48,55,55,49,27,51,51,37,45,53,52,21,53,52,27,44,51,53,37,56,42,33,75,73,61,48,64,34,57,94,84,37,70,49,36,85,80,53,31,64,69,49,28,44,52,47,22,55,48,34,50,52,49,25,53,54,47,48,54,50,34,50,51,57,44,46,47,40,70,76,64,76,50,78,64,89,62,46,45,56,52,56,53,51,52,51,51,51,51,51,50,50,54,53,47,48,54,51,18,30,50,48,29,74,69,66,79,45,56,73,71,54,16,55,77,55,24,49,64,85,50,89,95,93

Foldseek 3Di:
DVVVVVVVVVVVVVVVVVVVCVVVVVVVVPDDPPDDDPDDPVVVDDFDLQLVLLVVLLVVLVVLVVLLVVLVVVLVQCVPPPCDDVNHNCCVQQNNQLSVQSNQQSVVLSVVSVVVSVCSNCVCVVVVHDDPCSNVVSVVVVVVSVCVSVQASVQQSCLVVVPDDPVSCCVRHDVPDRPD